Protein 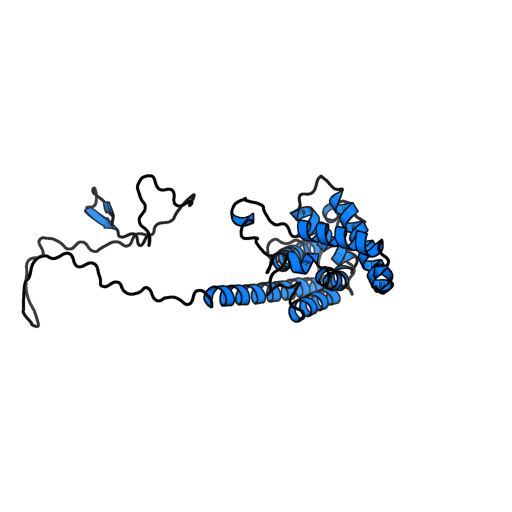AF-A0A183VFK8-F1 (afdb_monomer_lite)

Structure (mmCIF, N/CA/C/O backbone):
data_AF-A0A183VFK8-F1
#
_entry.id   AF-A0A183VFK8-F1
#
loop_
_atom_site.group_PDB
_atom_site.id
_atom_site.type_symbol
_atom_site.label_atom_id
_atom_site.label_alt_id
_atom_site.label_comp_id
_atom_site.label_asym_id
_atom_site.label_entity_id
_atom_site.label_seq_id
_atom_site.pdbx_PDB_ins_code
_atom_site.Cartn_x
_atom_site.Cartn_y
_atom_site.Cartn_z
_atom_site.occupancy
_atom_site.B_iso_or_equiv
_atom_site.auth_seq_id
_atom_site.auth_comp_id
_atom_site.auth_asym_id
_atom_site.auth_atom_id
_atom_site.pdbx_PDB_model_num
ATOM 1 N N . MET A 1 1 ? -12.309 9.448 -47.389 1.00 72.69 1 MET A N 1
ATOM 2 C CA . MET A 1 1 ? -13.563 10.186 -47.656 1.00 72.69 1 MET A CA 1
ATOM 3 C C . MET A 1 1 ? -14.599 9.161 -48.050 1.00 72.69 1 MET A C 1
ATOM 5 O O . MET A 1 1 ? -14.237 8.219 -48.743 1.00 72.69 1 MET A O 1
ATOM 9 N N . VAL A 1 2 ? -15.825 9.299 -47.564 1.00 78.88 2 VAL A N 1
ATOM 10 C CA . VAL A 1 2 ? -16.929 8.377 -47.846 1.00 78.88 2 VAL A CA 1
ATOM 11 C C . VAL A 1 2 ? -18.082 9.216 -48.369 1.00 78.88 2 VAL A C 1
ATOM 13 O O . VAL A 1 2 ? -18.446 10.210 -47.741 1.00 78.88 2 VAL A O 1
ATOM 16 N N . ARG A 1 3 ? -18.616 8.852 -49.533 1.00 82.00 3 ARG A N 1
ATOM 17 C CA . ARG A 1 3 ? -19.786 9.508 -50.114 1.00 82.00 3 ARG A CA 1
ATOM 18 C C . ARG A 1 3 ? -21.013 8.674 -49.786 1.00 82.00 3 ARG A C 1
ATOM 20 O O . ARG A 1 3 ? -21.008 7.469 -50.006 1.00 82.00 3 ARG A O 1
ATOM 27 N N . ASN A 1 4 ? -22.035 9.317 -49.246 1.00 77.56 4 ASN A N 1
ATOM 28 C CA . ASN A 1 4 ? -23.344 8.712 -49.101 1.00 77.56 4 ASN A CA 1
ATOM 29 C C . ASN A 1 4 ? -24.034 8.751 -50.469 1.00 77.56 4 ASN A C 1
ATOM 31 O O . ASN A 1 4 ? -24.245 9.827 -51.024 1.00 77.56 4 ASN A O 1
ATOM 35 N N . GLU A 1 5 ? -24.340 7.583 -51.024 1.00 80.38 5 GLU A N 1
ATOM 36 C CA . GLU A 1 5 ? -24.948 7.465 -52.354 1.00 80.38 5 GLU A CA 1
ATOM 37 C C . GLU A 1 5 ? -26.419 7.902 -52.375 1.00 80.38 5 GLU A C 1
ATOM 39 O O . GLU A 1 5 ? -26.914 8.313 -53.417 1.00 80.38 5 GLU A O 1
ATOM 44 N N . VAL A 1 6 ? -27.096 7.893 -51.221 1.00 75.00 6 VAL A N 1
ATOM 45 C CA . VAL A 1 6 ? -28.507 8.287 -51.086 1.00 75.00 6 VAL A CA 1
ATOM 46 C C . VAL A 1 6 ? -28.654 9.802 -50.962 1.00 75.00 6 VAL A C 1
ATOM 48 O O . VAL A 1 6 ? -29.531 10.391 -51.580 1.00 75.00 6 VAL A O 1
ATOM 51 N N . THR A 1 7 ? -27.795 10.455 -50.175 1.00 76.19 7 THR A N 1
ATOM 52 C CA . THR A 1 7 ? -27.878 11.910 -49.931 1.00 76.19 7 THR A CA 1
ATOM 53 C C . THR A 1 7 ? -26.888 12.726 -50.758 1.00 76.19 7 THR A C 1
ATOM 55 O O . THR A 1 7 ? -26.803 13.938 -50.591 1.00 76.19 7 THR A O 1
ATOM 58 N N . ALA A 1 8 ? -26.072 12.065 -51.587 1.00 77.50 8 ALA A N 1
ATOM 59 C CA . ALA A 1 8 ? -24.900 12.620 -52.270 1.00 77.50 8 ALA A CA 1
ATOM 60 C C . ALA A 1 8 ? -23.858 13.290 -51.3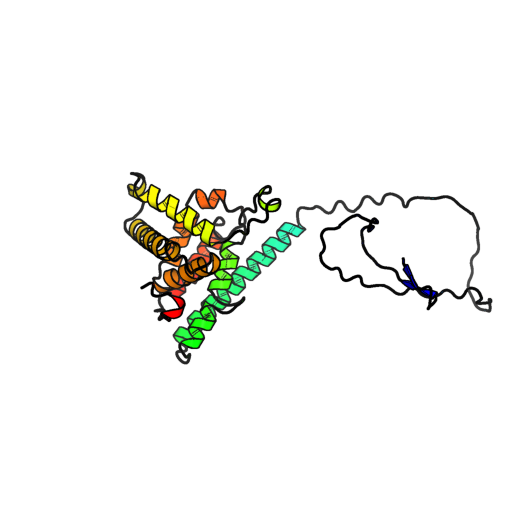44 1.00 77.50 8 ALA A C 1
ATOM 62 O O . ALA A 1 8 ? -22.845 13.801 -51.834 1.00 77.50 8 ALA A O 1
ATOM 63 N N . GLN A 1 9 ? -24.051 13.255 -50.019 1.00 79.56 9 GLN A N 1
ATOM 64 C CA . GLN A 1 9 ? -23.221 13.952 -49.047 1.00 79.56 9 GLN A CA 1
ATOM 65 C C . GLN A 1 9 ? -21.850 13.298 -48.895 1.00 79.56 9 GLN A C 1
ATOM 67 O O . GLN A 1 9 ? -21.743 12.084 -48.714 1.00 79.56 9 GLN A O 1
ATOM 72 N N . THR A 1 10 ? -20.787 14.103 -48.946 1.00 81.19 10 THR A N 1
ATOM 73 C CA . THR A 1 10 ? -19.421 13.601 -48.763 1.00 81.19 10 THR A CA 1
ATOM 74 C C . THR A 1 10 ? -18.925 13.891 -47.355 1.00 81.19 10 THR A C 1
ATOM 76 O O . THR A 1 10 ? -18.962 15.028 -46.884 1.00 81.19 10 THR A O 1
ATOM 79 N N . TYR A 1 11 ? -18.431 12.843 -46.702 1.00 82.38 11 TYR A N 1
ATOM 80 C CA . TYR A 1 11 ? -17.921 12.861 -45.341 1.00 82.38 11 TYR A CA 1
ATOM 81 C C . TYR A 1 11 ? -16.419 12.582 -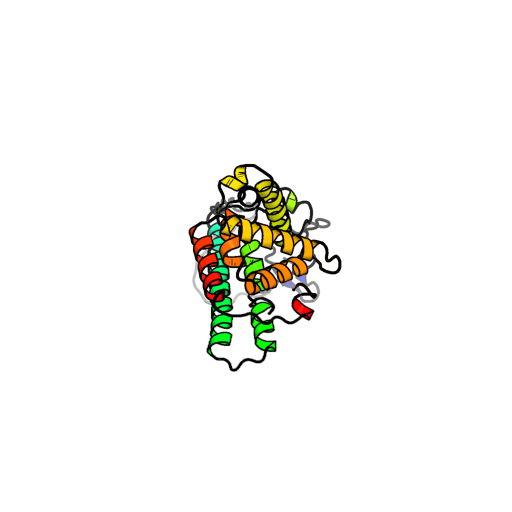45.325 1.00 82.38 11 TYR A C 1
ATOM 83 O O . TYR A 1 11 ? -15.906 11.660 -45.979 1.00 82.38 11 TYR A O 1
ATOM 91 N N . ARG A 1 12 ? -15.684 13.368 -44.543 1.00 81.25 12 ARG A N 1
ATOM 92 C CA . ARG A 1 12 ? -14.263 13.169 -44.281 1.00 81.25 12 ARG A CA 1
ATOM 93 C C . ARG A 1 12 ? -14.076 12.664 -42.858 1.00 81.25 12 ARG A C 1
ATOM 95 O O . ARG A 1 12 ? -14.352 13.362 -41.895 1.00 81.25 12 ARG A O 1
ATOM 102 N N . PHE A 1 13 ? -13.533 11.460 -42.738 1.00 79.00 13 PHE A N 1
ATOM 103 C CA . PHE A 1 13 ? -13.078 10.924 -41.463 1.00 79.00 13 PHE A CA 1
ATOM 104 C C . PHE A 1 13 ? -11.579 11.179 -41.333 1.00 79.00 13 PHE A C 1
ATOM 106 O O . PHE A 1 13 ? -10.794 10.717 -42.165 1.00 79.00 13 PHE A O 1
ATOM 113 N N . ASN A 1 14 ? -11.170 11.900 -40.294 1.00 71.69 14 ASN A N 1
ATOM 114 C CA . ASN A 1 14 ? -9.759 12.136 -39.992 1.00 71.69 14 ASN A CA 1
ATOM 115 C C . ASN A 1 14 ? -9.179 10.917 -39.259 1.00 71.69 14 ASN A C 1
ATOM 117 O O . ASN A 1 14 ? -8.840 10.973 -38.084 1.00 71.69 14 ASN A O 1
ATOM 121 N N . CYS A 1 15 ? -9.100 9.779 -39.950 1.00 66.56 15 CYS A N 1
ATOM 122 C CA . CYS A 1 15 ? -8.747 8.500 -39.334 1.00 66.56 15 CYS A CA 1
ATOM 123 C C . CYS A 1 15 ? -7.242 8.302 -39.089 1.00 66.56 15 CYS A C 1
ATOM 125 O O . CYS A 1 15 ? -6.871 7.308 -38.472 1.00 66.56 15 CYS A O 1
ATOM 127 N N . GLY A 1 16 ? -6.371 9.216 -39.550 1.00 62.41 16 GLY A N 1
ATOM 128 C CA . GLY A 1 16 ? -4.916 9.249 -39.281 1.00 62.41 16 GLY A CA 1
ATOM 129 C C . GLY A 1 16 ? -4.102 8.034 -39.766 1.00 62.41 16 GLY A C 1
ATOM 130 O O . GLY A 1 16 ? -2.875 8.082 -39.813 1.00 62.41 16 GLY A O 1
ATOM 131 N N . ARG A 1 17 ? -4.782 6.952 -40.147 1.00 62.91 17 ARG A N 1
ATOM 132 C CA . ARG A 1 17 ? -4.296 5.667 -40.641 1.00 62.91 17 ARG A CA 1
ATOM 133 C C . ARG A 1 17 ? -5.313 5.109 -41.633 1.00 62.91 17 ARG A C 1
ATOM 135 O O . ARG A 1 17 ? -6.507 5.387 -41.536 1.00 62.91 17 ARG A O 1
ATOM 142 N N . TRP A 1 18 ? -4.823 4.335 -42.591 1.00 60.44 18 TRP A N 1
ATOM 143 C CA . TRP A 1 18 ? -5.661 3.646 -43.565 1.00 60.44 18 TRP A CA 1
ATOM 144 C C . TRP A 1 18 ? -6.124 2.318 -42.968 1.00 60.44 18 TRP A C 1
ATOM 146 O O . TRP A 1 18 ? -5.293 1.526 -42.529 1.00 60.44 18 TRP A O 1
ATOM 156 N N . PHE A 1 19 ? -7.433 2.080 -42.959 1.00 61.25 19 PHE A N 1
ATOM 157 C CA . PHE A 1 19 ? -7.990 0.774 -42.623 1.00 61.25 19 PHE A CA 1
ATOM 158 C C . PHE A 1 19 ? -7.959 -0.095 -43.878 1.00 61.25 19 PHE A C 1
ATOM 160 O O . PHE A 1 19 ? -8.663 0.176 -44.851 1.00 61.25 19 PHE A O 1
ATOM 167 N N . GLY A 1 20 ? -7.083 -1.097 -43.885 1.00 60.66 20 GLY A N 1
ATOM 168 C CA . GLY A 1 20 ? -7.033 -2.093 -44.949 1.00 60.66 20 GLY A CA 1
ATOM 169 C C . GLY A 1 20 ? -8.167 -3.101 -44.790 1.00 60.66 20 GLY A C 1
ATOM 170 O O . GLY A 1 20 ? -8.507 -3.494 -43.675 1.00 60.66 20 GLY A O 1
ATOM 171 N N . ARG A 1 21 ? -8.751 -3.552 -45.903 1.00 54.50 21 ARG A N 1
ATOM 172 C CA . ARG A 1 21 ? -9.737 -4.640 -45.878 1.00 54.50 21 ARG A CA 1
ATOM 173 C C . ARG A 1 21 ? -9.059 -5.907 -45.337 1.00 54.50 21 ARG A C 1
ATOM 175 O O . ARG A 1 21 ? -8.081 -6.357 -45.923 1.00 54.50 21 ARG A O 1
ATOM 182 N N . GLY A 1 22 ? -9.562 -6.454 -44.230 1.00 60.44 22 GLY A N 1
ATOM 183 C CA . GLY A 1 22 ? -8.994 -7.646 -43.581 1.00 60.44 22 GLY A CA 1
ATOM 184 C C . GLY A 1 22 ? -7.784 -7.386 -42.674 1.00 60.44 22 GLY A C 1
ATOM 185 O O . GLY A 1 22 ? -7.122 -8.339 -42.278 1.00 60.44 22 GLY A O 1
ATOM 186 N N . VAL A 1 23 ? -7.483 -6.125 -42.347 1.00 61.31 23 VAL A N 1
ATOM 187 C CA . VAL A 1 23 ? -6.415 -5.764 -41.406 1.00 61.31 23 VAL A CA 1
ATOM 188 C C . VAL A 1 23 ? -7.051 -5.327 -40.092 1.00 61.31 23 VAL A C 1
ATOM 190 O O . VAL A 1 23 ? -7.648 -4.253 -40.026 1.00 61.31 23 VAL A O 1
ATOM 193 N N . ASP A 1 24 ? -6.930 -6.171 -39.068 1.00 63.41 24 ASP A N 1
ATOM 194 C CA . ASP A 1 24 ? -7.352 -5.854 -37.703 1.00 63.41 24 ASP A CA 1
ATOM 195 C C . ASP A 1 24 ? -6.396 -4.818 -37.093 1.00 63.41 24 ASP A C 1
ATOM 197 O O . ASP A 1 24 ? -5.170 -4.945 -37.181 1.00 63.41 24 ASP A O 1
ATOM 201 N N . ASP A 1 25 ? -6.957 -3.765 -36.508 1.00 71.25 25 ASP A N 1
ATOM 202 C CA . ASP A 1 25 ? -6.206 -2.713 -35.829 1.00 71.25 25 ASP A CA 1
ATOM 203 C C . ASP A 1 25 ? -6.248 -2.849 -34.296 1.00 71.25 25 ASP A C 1
ATOM 205 O O . ASP A 1 25 ? -5.741 -1.972 -33.589 1.00 71.25 25 ASP A O 1
ATOM 209 N N . GLY A 1 26 ? -6.814 -3.955 -33.795 1.00 67.75 26 GLY A N 1
ATOM 210 C CA . GLY A 1 26 ? -6.844 -4.339 -32.387 1.00 67.75 26 GLY A CA 1
ATOM 211 C C . GLY A 1 26 ? -7.817 -3.527 -31.534 1.00 67.75 26 GLY A C 1
ATOM 212 O O . GLY A 1 26 ? -7.753 -3.604 -30.307 1.00 67.75 26 GLY A O 1
ATOM 213 N N . SER A 1 27 ? -8.691 -2.722 -32.148 1.00 66.56 27 SER A N 1
ATOM 214 C CA . SER A 1 27 ? -9.722 -1.956 -31.441 1.00 66.56 27 SER A CA 1
ATOM 215 C C . SER A 1 27 ? -11.049 -2.720 -31.473 1.00 66.56 27 SER A C 1
ATOM 217 O O . SER A 1 27 ? -11.565 -2.993 -32.551 1.00 66.56 27 SER A O 1
ATOM 219 N N . LEU A 1 28 ? -11.631 -3.029 -30.306 1.00 55.53 28 LEU A N 1
ATOM 220 C CA . LEU A 1 28 ? -12.954 -3.676 -30.232 1.00 55.53 28 LEU A CA 1
ATOM 221 C C . LEU A 1 28 ? -14.069 -2.771 -30.779 1.00 55.53 28 LEU A C 1
ATOM 223 O O . LEU A 1 28 ? -14.974 -3.250 -31.453 1.00 55.53 28 LEU A O 1
ATOM 227 N N . GLU A 1 29 ? -13.977 -1.461 -30.538 1.00 59.97 29 GLU A N 1
ATOM 228 C CA . GLU A 1 29 ? -14.901 -0.451 -31.056 1.00 59.97 29 GLU A CA 1
ATOM 229 C C . GLU A 1 29 ? -14.146 0.858 -31.326 1.00 59.97 29 GLU A C 1
ATOM 231 O O . GLU A 1 29 ? -13.160 1.177 -30.651 1.00 59.97 29 GLU A O 1
ATOM 236 N N . ARG A 1 30 ? -14.593 1.644 -32.315 1.00 69.94 30 ARG A N 1
ATOM 237 C CA . ARG A 1 30 ? -14.021 2.968 -32.600 1.00 69.94 30 ARG A CA 1
ATOM 238 C C . ARG A 1 30 ? -15.093 3.980 -32.976 1.00 69.94 30 ARG A C 1
ATOM 240 O O . ARG A 1 30 ? -15.854 3.776 -33.917 1.00 69.94 30 ARG A O 1
ATOM 247 N N . LEU A 1 31 ? -15.061 5.127 -32.300 1.00 73.81 31 LEU A N 1
ATOM 248 C CA . LEU A 1 31 ? -15.842 6.297 -32.678 1.00 73.81 31 LEU A CA 1
ATOM 249 C C . LEU A 1 31 ? -15.109 7.067 -33.783 1.00 73.81 31 LEU A C 1
ATOM 251 O O . LEU A 1 31 ? -14.023 7.608 -33.571 1.00 73.81 31 LEU A O 1
ATOM 255 N N . LEU A 1 32 ? -15.704 7.116 -34.972 1.00 75.38 32 LEU A N 1
ATOM 256 C CA . LEU A 1 32 ? -15.224 7.929 -36.085 1.00 75.38 32 LEU A CA 1
ATOM 257 C C . LEU A 1 32 ? -16.132 9.147 -36.234 1.00 75.38 32 LEU A C 1
ATOM 259 O O . LEU A 1 32 ? -17.295 9.019 -36.608 1.00 75.38 32 LEU A O 1
ATOM 263 N N . VAL A 1 33 ? -15.591 10.332 -35.965 1.00 80.12 33 VAL A N 1
ATOM 264 C CA . VAL A 1 33 ? -16.315 11.589 -36.174 1.00 80.12 33 VAL A CA 1
ATOM 265 C C . VAL A 1 33 ? -16.067 12.063 -37.603 1.00 80.12 33 VAL A C 1
ATOM 267 O O . VAL A 1 33 ? -14.918 12.227 -38.026 1.00 80.12 33 VAL A O 1
ATOM 270 N N . ALA A 1 34 ? -17.148 12.231 -38.361 1.00 82.38 34 ALA A N 1
ATOM 271 C CA . ALA A 1 34 ? -17.105 12.739 -39.722 1.00 82.38 34 ALA A CA 1
ATOM 272 C C . ALA A 1 34 ? -17.190 14.266 -39.748 1.00 82.38 34 ALA A C 1
ATOM 274 O O . ALA A 1 34 ? -18.044 14.854 -39.091 1.00 82.38 34 ALA A O 1
ATOM 275 N N . GLU A 1 35 ? -16.375 14.888 -40.591 1.00 82.19 35 GLU A N 1
ATOM 276 C CA . GLU A 1 35 ? -16.570 16.265 -41.034 1.00 82.19 35 GLU A CA 1
ATOM 277 C C . GLU A 1 35 ? -17.348 16.263 -42.358 1.00 82.19 35 GLU A C 1
ATOM 279 O O . GLU A 1 35 ? -17.018 15.515 -43.286 1.00 82.19 35 GLU A O 1
ATOM 284 N N . ILE A 1 36 ? -18.404 17.072 -42.438 1.00 79.50 36 ILE A N 1
ATOM 285 C CA . ILE A 1 36 ? -19.251 17.195 -43.628 1.00 79.50 36 ILE A CA 1
ATOM 286 C C . ILE A 1 36 ? -18.590 18.183 -44.581 1.00 79.50 36 ILE A C 1
ATOM 288 O O . ILE A 1 36 ? -18.373 19.337 -44.222 1.00 79.50 36 ILE A O 1
ATOM 292 N N . LEU A 1 37 ? -18.268 17.741 -45.796 1.00 75.00 37 LEU A N 1
ATOM 293 C CA . LEU A 1 37 ? -17.699 18.638 -46.796 1.00 75.00 37 LEU A CA 1
ATOM 294 C C . LEU A 1 37 ? -18.812 19.429 -47.501 1.00 75.00 37 LEU A C 1
ATOM 296 O O . LEU A 1 37 ? -19.831 18.828 -47.855 1.00 75.00 37 LEU A O 1
ATOM 300 N N . PRO A 1 38 ? -18.633 20.741 -47.739 1.00 67.50 38 PRO A N 1
ATOM 301 C CA . PRO A 1 38 ? -19.600 21.525 -48.496 1.00 67.50 38 PRO A CA 1
ATOM 302 C C . PRO A 1 38 ? -19.771 20.935 -49.900 1.00 67.50 38 PRO A C 1
ATOM 304 O O . PRO A 1 38 ? -18.783 20.636 -50.575 1.00 67.50 38 PRO A O 1
ATOM 307 N N . GLN A 1 39 ? -21.020 20.756 -50.328 1.00 60.88 39 GLN A N 1
ATOM 308 C CA . GLN A 1 39 ? -21.335 20.439 -51.718 1.00 60.88 39 GLN A CA 1
ATOM 309 C C . GLN A 1 39 ? -20.968 21.663 -52.558 1.00 60.88 39 GLN A C 1
ATOM 311 O O . GLN A 1 39 ? -21.504 22.745 -52.332 1.00 60.88 39 GLN A O 1
ATOM 316 N N . VAL A 1 40 ? -20.035 21.509 -53.494 1.00 56.78 40 VAL A N 1
ATOM 317 C CA . VAL A 1 40 ? -19.864 22.502 -54.556 1.00 56.78 40 VAL A CA 1
ATOM 318 C C . VAL A 1 40 ? -20.846 22.107 -55.645 1.00 56.78 40 VAL A C 1
ATOM 320 O O . VAL A 1 40 ? -20.707 21.038 -56.239 1.00 56.78 40 VAL A O 1
ATOM 323 N N . ASP A 1 41 ? -21.866 22.937 -55.825 1.00 44.59 41 ASP A N 1
ATOM 324 C CA . ASP A 1 41 ? -22.884 22.768 -56.854 1.00 44.59 41 ASP A CA 1
ATOM 325 C C . ASP A 1 41 ? -22.216 22.816 -58.245 1.00 44.59 41 ASP A C 1
ATOM 327 O O . ASP A 1 41 ? -21.465 23.765 -58.507 1.00 44.59 41 ASP A O 1
ATOM 331 N N . PRO A 1 42 ? -22.404 21.812 -59.126 1.00 47.56 42 PRO A N 1
ATOM 332 C CA . PRO A 1 42 ? -21.786 21.812 -60.451 1.00 47.56 42 PRO A CA 1
ATOM 333 C C . PRO A 1 42 ? -22.297 22.928 -61.377 1.00 47.56 42 PRO A C 1
ATOM 335 O O . PRO A 1 42 ? -21.599 23.243 -62.338 1.00 47.56 42 PRO A O 1
ATOM 338 N N . ASP A 1 43 ? -23.451 23.537 -61.072 1.00 43.69 43 ASP A N 1
ATOM 339 C CA . ASP A 1 43 ? -24.158 24.475 -61.959 1.00 43.69 43 ASP A CA 1
ATOM 340 C C . ASP A 1 43 ? -24.315 25.896 -61.377 1.00 43.69 43 ASP A C 1
ATOM 342 O O . ASP A 1 43 ? -25.216 26.644 -61.756 1.00 43.69 43 ASP A O 1
ATOM 346 N N . ALA A 1 44 ? -23.426 26.323 -60.473 1.00 41.81 44 ALA A N 1
ATOM 347 C CA . ALA A 1 44 ? -23.384 27.725 -60.052 1.00 41.81 44 ALA A CA 1
ATOM 348 C C . ALA A 1 44 ? -22.779 28.601 -61.166 1.00 41.81 44 ALA A C 1
ATOM 350 O O . ALA A 1 44 ? -21.583 28.911 -61.180 1.00 41.81 44 ALA A O 1
ATOM 351 N N . GLU A 1 45 ? -23.632 28.972 -62.121 1.00 34.50 45 GLU A N 1
ATOM 352 C CA . GLU A 1 45 ? -23.367 30.001 -63.115 1.00 34.50 45 GLU A CA 1
ATOM 353 C C . GLU A 1 45 ? -22.875 31.298 -62.457 1.00 34.50 45 GLU A C 1
ATOM 355 O O . GLU A 1 45 ? -23.391 31.803 -61.459 1.00 34.50 45 GLU A O 1
ATOM 360 N N . VAL A 1 46 ? -21.827 31.820 -63.083 1.00 42.56 46 VAL A N 1
ATOM 361 C CA . VAL A 1 46 ? -21.228 33.142 -62.932 1.00 42.56 46 VAL A CA 1
ATOM 362 C C . VAL A 1 46 ? -22.298 34.227 -62.832 1.00 42.56 46 VAL A C 1
ATOM 364 O O . VAL A 1 46 ? -23.092 34.313 -63.752 1.00 42.56 46 VAL A O 1
ATOM 367 N N . LEU A 1 47 ? -22.221 35.131 -61.842 1.00 34.28 47 LEU A N 1
ATOM 368 C CA . LEU A 1 47 ? -22.373 36.581 -62.058 1.00 34.28 47 LEU A CA 1
ATOM 369 C C . LEU A 1 47 ? -21.860 37.434 -60.866 1.00 34.28 47 LEU A C 1
ATOM 371 O O . LEU A 1 47 ? -22.353 37.356 -59.748 1.00 34.28 47 LEU A O 1
ATOM 375 N N . ALA A 1 48 ? -20.916 38.316 -61.221 1.00 30.27 48 ALA A N 1
ATOM 376 C CA . ALA A 1 48 ? -20.700 39.696 -60.759 1.00 30.27 48 ALA A CA 1
ATOM 377 C C . ALA A 1 48 ? -20.079 40.021 -59.368 1.00 30.27 48 ALA A C 1
ATOM 379 O O . ALA A 1 48 ? -20.749 40.052 -58.343 1.00 30.27 48 ALA A O 1
ATOM 380 N N . ASN A 1 49 ? -18.832 40.524 -59.464 1.00 30.84 49 ASN A N 1
ATOM 381 C CA . ASN A 1 49 ? -18.198 41.620 -58.693 1.00 30.84 49 ASN A CA 1
ATOM 382 C C . ASN A 1 49 ? -17.435 41.229 -57.406 1.00 30.84 49 ASN A C 1
ATOM 384 O O . ASN A 1 49 ? -18.036 40.891 -56.402 1.00 30.84 49 ASN A O 1
ATOM 388 N N . GLY A 1 50 ? -16.107 41.338 -57.303 1.00 29.67 50 GLY A N 1
ATOM 389 C CA . GLY A 1 50 ? -15.082 41.891 -58.186 1.00 29.67 50 GLY A CA 1
ATOM 390 C C . GLY A 1 50 ? -13.692 41.748 -57.538 1.00 29.67 50 GLY A C 1
ATOM 391 O O . GLY A 1 50 ? -13.596 41.524 -56.336 1.00 29.67 50 GLY A O 1
ATOM 392 N N . MET A 1 51 ? -12.648 41.930 -58.361 1.00 30.39 51 MET A N 1
ATOM 393 C CA . MET A 1 51 ? -11.196 41.945 -58.061 1.00 30.39 51 MET A CA 1
ATOM 394 C C . MET A 1 51 ? -10.384 40.663 -58.399 1.00 30.39 51 MET A C 1
ATOM 396 O O . MET A 1 51 ? -10.155 39.798 -57.565 1.00 30.39 51 MET A O 1
ATOM 400 N N . ILE A 1 52 ? -10.022 40.552 -59.694 1.00 34.03 52 ILE A N 1
ATOM 401 C CA . ILE A 1 52 ? -8.657 40.478 -60.297 1.00 34.03 52 ILE A CA 1
ATOM 402 C C . ILE A 1 52 ? -7.601 39.678 -59.472 1.00 34.03 52 ILE A C 1
ATOM 404 O O . ILE A 1 52 ? -7.345 40.031 -58.334 1.00 34.03 52 ILE A O 1
ATOM 408 N N . GLU A 1 53 ? -6.903 38.630 -59.948 1.00 28.53 53 GLU A N 1
ATOM 409 C CA . GLU A 1 53 ? -6.146 38.539 -61.208 1.00 28.53 53 GLU A CA 1
ATOM 410 C C . GLU A 1 53 ? -5.847 37.101 -61.706 1.00 28.53 53 GLU A C 1
ATOM 412 O O . GLU A 1 53 ? -5.879 36.109 -60.983 1.00 28.53 53 GLU A O 1
ATOM 417 N N . ARG A 1 54 ? -5.543 37.048 -63.006 1.00 32.53 54 ARG A N 1
ATOM 418 C CA . ARG A 1 54 ? -5.347 35.919 -63.926 1.00 32.53 54 ARG A CA 1
ATOM 419 C C . ARG A 1 54 ? -4.013 35.188 -63.712 1.00 32.53 54 ARG A C 1
ATOM 421 O O . ARG A 1 54 ? -2.991 35.826 -63.516 1.00 32.53 54 ARG A O 1
ATOM 428 N N . SER A 1 55 ? -3.986 33.863 -63.889 1.00 27.94 55 SER A N 1
ATOM 429 C CA . SER A 1 55 ? -3.243 33.128 -64.952 1.00 27.94 55 SER A CA 1
ATOM 430 C C . SER A 1 55 ? -2.478 31.992 -64.248 1.00 27.94 55 SER A C 1
ATOM 432 O O . SER A 1 55 ? -1.857 32.247 -63.231 1.00 27.94 55 SER A O 1
ATOM 434 N N . SER A 1 56 ? -2.444 30.712 -64.614 1.00 30.94 56 SER A N 1
ATOM 435 C CA . SER A 1 56 ? -2.623 29.996 -65.876 1.00 30.94 56 SER A CA 1
ATOM 436 C C . SER A 1 56 ? -2.863 28.504 -65.562 1.00 30.94 56 SER A C 1
ATOM 438 O O . SER A 1 56 ? -2.409 27.975 -64.548 1.00 30.94 56 SER A O 1
ATOM 440 N N . LYS A 1 57 ? -3.594 27.822 -66.450 1.00 37.59 57 LYS A N 1
ATOM 441 C CA . LYS A 1 57 ? -3.847 26.372 -66.444 1.00 37.59 57 LYS A CA 1
ATOM 442 C C . LYS A 1 57 ? -2.548 25.578 -66.657 1.00 37.59 57 LYS A C 1
ATOM 444 O O . LYS A 1 57 ? -1.819 25.877 -67.596 1.00 37.59 57 LYS A O 1
ATOM 449 N N . ALA A 1 58 ? -2.355 24.479 -65.924 1.00 29.97 58 ALA A N 1
ATOM 450 C CA . ALA A 1 58 ? -1.604 23.322 -66.421 1.00 29.97 58 ALA A CA 1
ATOM 451 C C . ALA A 1 58 ? -2.080 22.025 -65.748 1.00 29.97 58 ALA A C 1
ATOM 453 O O . ALA A 1 58 ? -2.099 21.894 -64.526 1.00 29.97 58 ALA A O 1
ATOM 454 N N . HIS A 1 59 ? -2.492 21.075 -66.585 1.00 31.83 59 HIS A N 1
ATOM 455 C CA . HIS A 1 59 ? -2.854 19.710 -66.234 1.00 31.83 59 HIS A CA 1
ATOM 456 C C . HIS A 1 59 ? -1.710 18.927 -65.581 1.00 31.83 59 HIS A C 1
ATOM 458 O O . HIS A 1 59 ? -0.544 19.128 -65.895 1.00 31.83 59 HIS A O 1
ATOM 464 N N . SER A 1 60 ? -2.122 17.938 -64.780 1.00 41.38 60 SER A N 1
ATOM 465 C CA . SER A 1 60 ? -1.464 16.646 -64.572 1.00 41.38 60 SER A CA 1
ATOM 466 C C . SER A 1 60 ? 0.033 16.672 -64.262 1.00 41.38 60 SER A C 1
ATOM 468 O O . SER A 1 60 ? 0.884 16.749 -65.143 1.00 41.38 60 SER A O 1
ATOM 470 N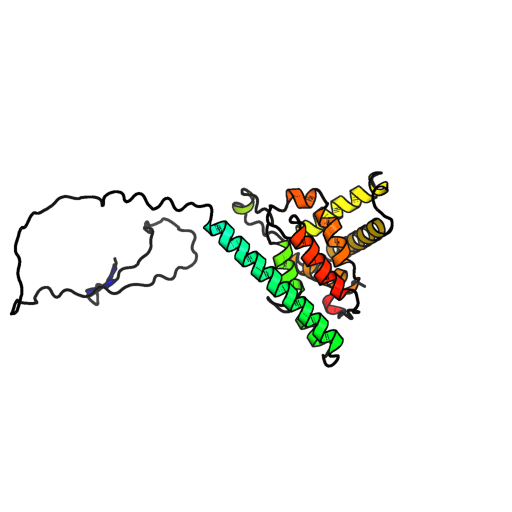 N . ARG A 1 61 ? 0.349 16.431 -62.990 1.00 30.88 61 ARG A N 1
ATOM 471 C CA . ARG A 1 61 ? 1.283 15.369 -62.601 1.00 30.88 61 ARG A CA 1
ATOM 472 C C . ARG A 1 61 ? 1.142 15.121 -61.113 1.00 30.88 61 ARG A C 1
ATOM 474 O O . ARG A 1 61 ? 1.242 16.038 -60.303 1.00 30.88 61 ARG A O 1
ATOM 481 N N . SER A 1 62 ? 0.922 13.852 -60.798 1.00 44.69 62 SER A N 1
ATOM 482 C CA . SER A 1 62 ? 1.115 13.245 -59.490 1.00 44.69 62 SER A CA 1
ATOM 483 C C . SER A 1 62 ? 2.373 13.824 -58.831 1.00 44.69 62 SER A C 1
ATOM 485 O O . SER A 1 62 ? 3.497 13.504 -59.215 1.00 44.69 62 SER A O 1
ATOM 487 N N . ARG A 1 63 ? 2.190 14.739 -57.880 1.00 35.69 63 ARG A N 1
ATOM 488 C CA . ARG A 1 63 ? 3.229 15.151 -56.942 1.00 35.69 63 ARG A CA 1
ATOM 489 C C . ARG A 1 63 ? 2.745 14.679 -55.592 1.00 35.69 63 ARG A C 1
ATOM 491 O O . ARG A 1 63 ? 1.876 15.296 -54.982 1.00 35.69 63 ARG A O 1
ATOM 498 N N . THR A 1 64 ? 3.304 13.559 -55.147 1.00 43.69 64 THR A N 1
ATOM 499 C CA . THR A 1 64 ? 3.387 13.262 -53.721 1.00 43.69 64 THR A CA 1
ATOM 500 C C . THR A 1 64 ? 3.772 14.557 -53.002 1.00 43.69 64 THR A C 1
ATOM 502 O O . THR A 1 64 ? 4.687 15.252 -53.467 1.00 43.69 64 THR A O 1
ATOM 505 N N . PRO A 1 65 ? 3.066 14.936 -51.919 1.00 41.97 65 PRO A N 1
ATOM 506 C CA . PRO A 1 65 ? 3.442 16.122 -51.166 1.00 41.97 65 PRO A CA 1
ATOM 507 C C . PRO A 1 65 ? 4.926 15.988 -50.808 1.00 41.97 65 PRO A C 1
ATOM 509 O O . PRO A 1 65 ? 5.374 14.858 -50.557 1.00 41.97 65 PRO A O 1
ATOM 512 N N . PRO A 1 66 ? 5.714 17.086 -50.823 1.00 38.97 66 PRO A N 1
ATOM 513 C CA . PRO A 1 66 ? 7.081 17.016 -50.333 1.00 38.97 66 PRO A CA 1
ATOM 514 C C . PRO A 1 66 ? 6.985 16.336 -48.979 1.00 38.97 66 PRO A C 1
ATOM 516 O O . PRO A 1 66 ? 6.100 16.682 -48.193 1.00 38.97 66 PRO A O 1
ATOM 519 N N . ARG A 1 67 ? 7.798 15.296 -48.771 1.00 42.69 67 ARG A N 1
ATOM 520 C CA . ARG A 1 67 ? 7.894 14.589 -47.500 1.00 42.69 67 ARG A CA 1
ATOM 521 C C . ARG A 1 67 ? 8.258 15.658 -46.483 1.00 42.69 67 ARG A C 1
ATOM 523 O O . ARG A 1 67 ? 9.437 15.932 -46.276 1.00 42.69 67 ARG A O 1
ATOM 530 N N . ALA A 1 68 ? 7.245 16.304 -45.908 1.00 33.53 68 ALA A N 1
ATOM 531 C CA . ALA A 1 68 ? 7.371 17.059 -44.697 1.00 33.53 68 ALA A CA 1
ATOM 532 C C . ALA A 1 68 ? 7.947 16.001 -43.784 1.00 33.53 68 ALA A C 1
ATOM 534 O O . ALA A 1 68 ? 7.289 14.995 -43.495 1.00 33.53 68 ALA A O 1
ATOM 535 N N . ARG A 1 69 ? 9.247 16.130 -43.497 1.00 40.25 69 ARG A N 1
ATOM 536 C CA . ARG A 1 69 ? 9.847 15.386 -42.410 1.00 40.25 69 ARG A CA 1
ATOM 537 C C . ARG A 1 69 ? 8.884 15.671 -41.281 1.00 40.25 69 ARG A C 1
ATOM 539 O O . ARG A 1 69 ? 8.738 16.831 -40.895 1.00 40.25 69 ARG A O 1
ATOM 546 N N . SER A 1 70 ? 8.127 14.642 -40.889 1.00 38.97 70 SER A N 1
ATOM 547 C CA . SER A 1 70 ? 7.298 14.703 -39.699 1.00 38.97 70 SER A CA 1
ATOM 548 C C . SER A 1 70 ? 8.164 15.404 -38.669 1.00 38.97 70 SER A C 1
ATOM 550 O O . SER A 1 70 ? 9.357 15.067 -38.630 1.00 38.97 70 SER A O 1
ATOM 552 N N . PRO A 1 71 ? 7.657 16.401 -37.922 1.00 35.75 71 PRO A N 1
ATOM 553 C CA . PRO A 1 71 ? 8.443 16.916 -36.822 1.00 35.75 71 PRO A CA 1
ATOM 554 C C . PRO A 1 71 ? 8.885 15.666 -36.079 1.00 35.75 71 PRO A C 1
ATOM 556 O O . PRO A 1 71 ? 8.045 14.839 -35.705 1.00 35.75 71 PRO A O 1
ATOM 559 N N . SER A 1 72 ? 10.199 15.442 -36.044 1.00 39.66 72 SER A N 1
ATOM 560 C CA . SER A 1 72 ? 10.798 14.421 -35.213 1.00 39.66 72 SER A CA 1
ATOM 561 C C . SER A 1 72 ? 10.487 14.922 -33.822 1.00 39.66 72 SER A C 1
ATOM 563 O O . SER A 1 72 ? 11.272 15.653 -33.230 1.00 39.66 72 SER A O 1
ATOM 565 N N . THR A 1 73 ? 9.258 14.672 -33.372 1.00 44.66 73 THR A N 1
ATOM 566 C CA . THR A 1 73 ? 8.820 14.989 -32.038 1.00 44.66 73 THR A CA 1
ATOM 567 C C . THR A 1 73 ? 9.815 14.245 -31.191 1.00 44.66 73 THR A C 1
ATOM 569 O O . THR A 1 73 ? 9.942 13.021 -31.289 1.00 44.66 73 THR A O 1
ATOM 572 N N . ALA A 1 74 ? 10.619 15.013 -30.464 1.00 42.94 74 ALA A N 1
ATOM 573 C CA . ALA A 1 74 ? 11.467 14.499 -29.422 1.00 42.94 74 ALA A CA 1
ATOM 574 C C . ALA A 1 74 ? 10.570 13.603 -28.560 1.00 42.94 74 ALA A C 1
ATOM 576 O O . ALA A 1 74 ? 9.747 14.074 -27.776 1.00 42.94 74 ALA A O 1
ATOM 577 N N . ARG A 1 75 ? 10.654 12.286 -28.771 1.00 46.06 75 ARG A N 1
ATOM 578 C CA . ARG A 1 75 ? 9.792 11.277 -28.137 1.00 46.06 75 ARG A CA 1
ATOM 579 C C . ARG A 1 75 ? 10.096 11.111 -26.644 1.00 46.06 75 ARG A C 1
ATOM 581 O O . ARG A 1 75 ? 9.662 10.138 -26.045 1.00 46.06 75 ARG A O 1
ATOM 588 N N . SER A 1 76 ? 10.816 12.053 -26.039 1.00 45.44 76 SER A N 1
ATOM 589 C CA . SER A 1 76 ? 11.338 11.934 -24.681 1.00 45.44 76 SER A CA 1
ATOM 590 C C . SER A 1 76 ? 10.702 12.891 -23.668 1.00 45.44 76 SER A C 1
ATOM 592 O O . SER A 1 76 ? 10.794 12.619 -22.477 1.00 45.44 76 SER A O 1
ATOM 594 N N . GLU A 1 77 ? 10.036 13.978 -24.081 1.00 44.81 77 GLU A N 1
ATOM 595 C CA . GLU A 1 77 ? 9.496 14.961 -23.115 1.00 44.81 77 GLU A CA 1
ATOM 596 C C . GLU A 1 77 ? 8.016 14.750 -22.761 1.00 44.81 77 GLU A C 1
ATOM 598 O O . GLU A 1 77 ? 7.615 14.995 -21.625 1.00 44.81 77 GLU A O 1
ATOM 603 N N . SER A 1 78 ? 7.195 14.233 -23.684 1.00 51.34 78 SER A N 1
ATOM 604 C CA . SER A 1 78 ? 5.747 14.060 -23.441 1.00 51.34 78 SER A CA 1
ATOM 605 C C . SER A 1 78 ? 5.392 12.906 -22.493 1.00 51.34 78 SER A C 1
ATOM 607 O O . SER A 1 78 ? 4.345 12.930 -21.852 1.00 51.34 78 SER A O 1
ATOM 609 N N . THR A 1 79 ? 6.244 11.884 -22.392 1.00 55.12 79 THR A N 1
ATOM 610 C CA . THR A 1 79 ? 6.087 10.779 -21.432 1.00 55.12 79 THR A CA 1
ATOM 611 C C . THR A 1 79 ? 6.488 11.221 -20.030 1.00 55.12 79 THR A C 1
ATOM 613 O O . THR A 1 79 ? 5.794 10.909 -19.064 1.00 55.12 79 THR A O 1
ATOM 616 N N . ASN A 1 80 ? 7.557 12.013 -19.927 1.00 55.50 80 ASN A N 1
ATOM 617 C CA . ASN A 1 80 ? 8.052 12.533 -18.659 1.00 55.50 80 ASN A CA 1
ATOM 618 C C . ASN A 1 80 ? 7.090 13.576 -18.059 1.00 55.50 80 ASN A C 1
ATOM 620 O O . ASN A 1 80 ? 6.819 13.542 -16.860 1.00 55.50 80 ASN A O 1
ATOM 624 N N . SER A 1 81 ? 6.489 14.444 -18.888 1.00 61.38 81 SER A N 1
ATOM 625 C CA . SER A 1 81 ? 5.474 15.394 -18.409 1.00 61.38 81 SER A CA 1
ATOM 626 C C . SER A 1 81 ? 4.224 14.685 -17.881 1.00 61.38 81 SER A C 1
ATOM 628 O O . SER A 1 81 ? 3.784 14.981 -16.775 1.00 61.38 81 SER A O 1
ATOM 630 N N . LYS A 1 82 ? 3.714 13.673 -18.598 1.00 68.00 82 LYS A N 1
ATOM 631 C CA . LYS A 1 82 ? 2.574 12.851 -18.154 1.00 68.00 82 LYS A CA 1
ATOM 632 C C . LYS A 1 82 ? 2.871 12.076 -16.869 1.00 68.00 82 LYS A C 1
ATOM 634 O O . LYS A 1 82 ? 2.022 12.028 -15.983 1.00 68.00 82 LYS A O 1
ATOM 639 N N . SER A 1 83 ? 4.069 11.498 -16.745 1.00 75.75 83 SER A N 1
ATOM 640 C CA . SER A 1 83 ? 4.498 10.806 -15.521 1.00 75.75 83 SER A CA 1
ATOM 641 C C . SER A 1 83 ? 4.555 11.762 -14.333 1.00 75.75 83 SER A C 1
ATOM 643 O O . SER A 1 83 ? 4.093 11.426 -13.246 1.00 75.75 83 SER A O 1
ATOM 645 N N . ARG A 1 84 ? 5.069 12.979 -14.548 1.00 79.50 84 ARG A N 1
ATOM 646 C CA . ARG A 1 84 ? 5.165 14.010 -13.513 1.00 79.50 84 ARG A CA 1
ATOM 647 C C . ARG A 1 84 ? 3.794 14.524 -13.076 1.00 79.50 84 ARG A C 1
ATOM 649 O O . ARG A 1 84 ? 3.569 14.642 -11.879 1.00 79.50 84 ARG A O 1
ATOM 656 N N . THR A 1 85 ? 2.874 14.764 -14.012 1.00 84.69 85 THR A N 1
ATOM 657 C CA . THR A 1 85 ? 1.486 15.141 -13.696 1.00 84.69 85 THR A CA 1
ATOM 658 C C . THR A 1 85 ? 0.774 14.041 -12.906 1.00 84.69 85 THR A C 1
ATOM 660 O O . THR A 1 85 ? 0.126 14.323 -11.900 1.00 84.69 85 THR A O 1
ATOM 663 N N . ARG A 1 86 ? 0.953 12.775 -13.299 1.00 88.00 86 ARG A N 1
ATOM 664 C CA . ARG A 1 86 ? 0.376 11.634 -12.577 1.00 88.00 86 ARG A CA 1
ATOM 665 C C . ARG A 1 86 ? 0.955 11.486 -11.168 1.00 88.00 86 ARG A C 1
ATOM 667 O O . ARG A 1 86 ? 0.218 11.195 -10.235 1.00 88.00 86 ARG A O 1
ATOM 674 N N . LEU A 1 87 ? 2.258 11.711 -10.993 1.00 89.81 87 LEU A N 1
ATOM 675 C CA . LEU A 1 87 ? 2.884 11.718 -9.669 1.00 89.81 87 LEU A CA 1
ATOM 676 C C . LEU A 1 87 ? 2.250 12.777 -8.761 1.00 89.81 87 LEU A C 1
ATOM 678 O O . LEU A 1 87 ? 1.880 12.461 -7.633 1.00 89.81 87 LEU A O 1
ATOM 682 N N . THR A 1 88 ? 2.103 14.008 -9.259 1.00 91.75 88 THR A N 1
ATOM 683 C CA . THR A 1 88 ? 1.494 15.100 -8.486 1.00 91.75 88 THR A CA 1
ATOM 684 C C . THR A 1 88 ? 0.034 14.821 -8.145 1.00 91.75 88 THR A C 1
ATOM 686 O O . THR A 1 88 ? -0.399 15.129 -7.040 1.00 91.75 88 THR A O 1
ATOM 689 N N . GLU A 1 89 ? -0.710 14.185 -9.050 1.00 93.19 89 GLU A N 1
ATOM 690 C CA . GLU A 1 89 ? -2.093 13.774 -8.808 1.00 93.19 89 GLU A CA 1
ATOM 691 C C . GLU A 1 89 ? -2.184 12.727 -7.688 1.00 93.19 89 GLU A C 1
ATOM 693 O O . GLU A 1 89 ? -2.952 12.906 -6.747 1.00 93.19 89 GLU A O 1
ATOM 698 N N . ILE A 1 90 ? -1.350 11.680 -7.729 1.00 93.19 90 ILE A N 1
ATOM 699 C CA . ILE A 1 90 ? -1.327 10.643 -6.683 1.00 93.19 90 ILE A CA 1
ATOM 700 C C . ILE A 1 90 ? -0.919 11.243 -5.329 1.00 93.19 90 ILE A C 1
ATOM 702 O O . ILE A 1 90 ? -1.504 10.901 -4.304 1.00 93.19 90 ILE A O 1
ATOM 706 N N . GLN A 1 91 ? 0.064 12.152 -5.304 1.00 94.25 91 GLN A N 1
ATOM 707 C CA . GLN A 1 91 ? 0.458 12.859 -4.079 1.00 94.25 91 GLN A CA 1
ATOM 708 C C . GLN A 1 91 ? -0.698 13.684 -3.505 1.00 94.25 91 GLN A C 1
ATOM 710 O O . GLN A 1 91 ? -0.959 13.613 -2.306 1.00 94.25 91 GLN A O 1
ATOM 715 N N . GLN A 1 92 ? -1.414 14.421 -4.357 1.00 94.56 92 GLN A N 1
ATOM 716 C CA . GLN A 1 92 ? -2.571 15.210 -3.945 1.00 94.56 92 GLN A CA 1
ATOM 717 C C . GLN A 1 92 ? -3.684 14.319 -3.379 1.00 94.56 92 GLN A C 1
ATOM 719 O O . GLN A 1 92 ? -4.152 14.562 -2.270 1.00 94.56 92 GLN A O 1
ATOM 724 N N . GLN A 1 93 ? -4.049 13.247 -4.089 1.00 94.81 93 GLN A N 1
ATOM 725 C CA . GLN A 1 93 ? -5.062 12.285 -3.640 1.00 94.81 93 GLN A CA 1
ATOM 726 C C . GLN A 1 93 ? -4.678 11.626 -2.310 1.00 94.81 93 GLN A C 1
ATOM 728 O O . GLN A 1 93 ? -5.525 11.438 -1.439 1.00 94.81 93 GLN A O 1
ATOM 733 N N . LEU A 1 94 ? -3.395 11.310 -2.118 1.00 95.31 94 LEU A N 1
ATOM 734 C CA . LEU A 1 94 ? -2.892 10.749 -0.865 1.00 95.31 94 LEU A CA 1
ATOM 735 C C . LEU A 1 94 ? -3.020 11.749 0.283 1.00 95.31 94 LEU A C 1
ATOM 737 O O . LEU A 1 94 ? -3.501 11.387 1.356 1.00 95.31 94 LEU A O 1
ATOM 741 N N . GLY A 1 95 ? -2.620 13.001 0.054 1.00 95.00 95 GLY A N 1
ATOM 742 C CA . GLY A 1 95 ? -2.775 14.073 1.032 1.00 95.00 95 GLY A CA 1
ATOM 743 C C . GLY A 1 95 ? -4.240 14.302 1.409 1.00 95.00 95 GLY A C 1
ATOM 744 O O . GLY A 1 95 ? -4.555 14.428 2.590 1.00 95.00 95 GLY A O 1
ATOM 745 N N . GLU A 1 96 ? -5.144 14.300 0.430 1.00 94.19 96 GLU A N 1
ATOM 746 C CA . GLU A 1 96 ? -6.586 14.448 0.644 1.00 94.19 96 GLU A CA 1
ATOM 747 C C . GLU A 1 96 ? -7.185 13.283 1.432 1.00 94.19 96 GLU A C 1
ATOM 749 O O . GLU A 1 96 ? -7.903 13.527 2.402 1.00 94.19 96 GLU A O 1
ATOM 754 N N . ALA A 1 97 ? -6.858 12.03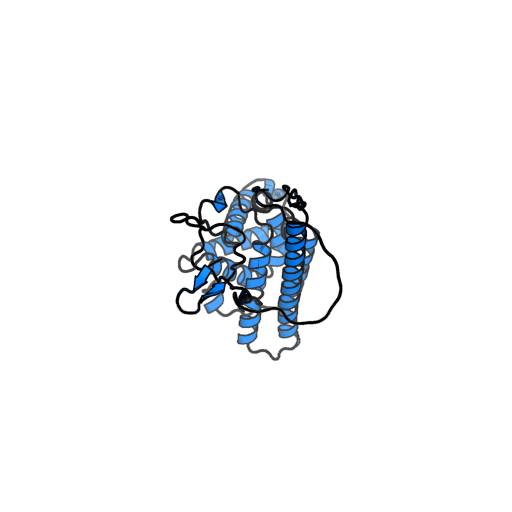8 1.072 1.00 94.88 97 ALA A N 1
ATOM 755 C CA . ALA A 1 97 ? -7.355 10.847 1.759 1.00 94.88 97 ALA A CA 1
ATOM 756 C C . ALA A 1 97 ? -6.897 10.808 3.225 1.00 94.88 97 ALA A C 1
ATOM 758 O O . ALA A 1 97 ? -7.710 10.609 4.128 1.00 94.88 97 ALA A O 1
ATOM 759 N N . VAL A 1 98 ? -5.609 11.065 3.479 1.00 94.88 98 VAL A N 1
ATOM 760 C CA . VAL A 1 98 ? -5.060 11.128 4.843 1.00 94.88 98 VAL A CA 1
ATOM 761 C C . VAL A 1 98 ? -5.708 12.268 5.628 1.00 94.88 98 VAL A C 1
ATOM 763 O O . VAL A 1 98 ? -6.175 12.049 6.742 1.00 94.88 98 VAL A O 1
ATOM 766 N N . ASN A 1 99 ? -5.817 13.464 5.046 1.00 93.56 99 ASN A N 1
ATOM 767 C CA . ASN A 1 99 ? -6.455 14.610 5.696 1.00 93.56 99 ASN A CA 1
ATOM 768 C C . ASN A 1 99 ? -7.938 14.357 6.012 1.00 93.56 99 ASN A C 1
ATOM 770 O O . ASN A 1 99 ? -8.422 14.780 7.058 1.00 93.56 99 ASN A O 1
ATOM 774 N N . ALA A 1 100 ? -8.667 13.664 5.137 1.00 91.69 100 ALA A N 1
ATOM 775 C CA . ALA A 1 100 ? -10.060 13.306 5.379 1.00 91.69 100 ALA A CA 1
ATOM 776 C C . ALA A 1 100 ? -10.199 12.338 6.567 1.00 91.69 100 ALA A C 1
ATOM 778 O O . ALA A 1 100 ? -11.057 12.548 7.422 1.00 91.69 100 ALA A O 1
ATOM 779 N N . ILE A 1 101 ? -9.311 11.343 6.674 1.00 91.94 101 ILE A N 1
ATOM 780 C CA . ILE A 1 101 ? -9.258 10.426 7.825 1.00 91.94 101 ILE A CA 1
ATOM 781 C C . ILE A 1 101 ? -8.937 11.193 9.111 1.00 91.94 101 ILE A C 1
ATOM 783 O O . ILE A 1 101 ? -9.642 11.052 10.107 1.00 91.94 101 ILE A O 1
ATOM 787 N N . VAL A 1 102 ? -7.914 12.047 9.078 1.00 91.38 102 VAL A N 1
ATOM 788 C CA . VAL A 1 102 ? -7.509 12.882 10.217 1.00 91.38 102 VAL A CA 1
ATOM 789 C C . VAL A 1 102 ? -8.673 13.763 10.690 1.00 91.38 102 VAL A C 1
ATOM 791 O O . VAL A 1 102 ? -9.001 13.785 11.875 1.00 91.38 102 VAL A O 1
ATOM 794 N N . LYS A 1 103 ? -9.363 14.442 9.764 1.00 89.56 103 LYS A N 1
ATOM 795 C CA . LYS A 1 103 ? -10.552 15.252 10.071 1.00 89.56 103 LYS A CA 1
ATOM 796 C C . LYS A 1 103 ? -11.670 14.431 10.696 1.00 89.56 103 LYS A C 1
ATOM 798 O O . LYS A 1 103 ? -12.290 14.901 11.642 1.00 89.56 103 LYS A O 1
ATOM 803 N N . HIS A 1 104 ? -11.920 13.222 10.201 1.00 88.31 104 HIS A N 1
ATOM 804 C CA . HIS A 1 104 ? -12.938 12.346 10.774 1.00 88.31 104 HIS A CA 1
ATOM 805 C C . HIS A 1 104 ? -12.641 12.026 12.249 1.00 88.31 104 HIS A C 1
ATOM 807 O O . HIS A 1 104 ? -13.533 12.150 13.090 1.00 88.31 104 HIS A O 1
ATOM 813 N N . PHE A 1 105 ? -11.383 11.719 12.591 1.00 87.81 105 PHE A N 1
ATOM 814 C CA . PHE A 1 105 ? -10.991 11.453 13.979 1.00 87.81 105 PHE A CA 1
ATOM 815 C C . PHE A 1 105 ? -11.019 12.694 14.883 1.00 87.81 105 PHE A C 1
ATOM 817 O O . PHE A 1 105 ? -11.406 12.575 16.043 1.00 87.81 105 PHE A O 1
ATOM 824 N N . TYR A 1 106 ? -10.662 13.880 14.377 1.00 85.88 106 TYR A N 1
ATOM 825 C CA . TYR A 1 106 ? -10.703 15.112 15.178 1.00 85.88 106 TYR A CA 1
ATOM 826 C C . TYR A 1 106 ? -12.105 15.713 15.327 1.00 85.88 106 TYR A C 1
ATOM 828 O O . TYR A 1 106 ? -12.409 16.292 16.368 1.00 85.88 106 TYR A O 1
ATOM 836 N N . CYS A 1 107 ? -12.962 15.614 14.309 1.00 80.06 107 CYS A N 1
ATOM 837 C CA . CYS A 1 107 ? -14.306 16.188 14.362 1.00 80.06 107 CYS A CA 1
ATOM 838 C C . CYS A 1 107 ? -15.298 15.297 15.122 1.00 80.06 107 CYS A C 1
ATOM 840 O O . CYS A 1 107 ? -16.272 15.820 15.647 1.00 80.06 107 CYS A O 1
ATOM 842 N N . GLY A 1 108 ? -15.070 13.982 15.222 1.00 63.22 108 GLY A N 1
ATOM 843 C CA . GLY A 1 108 ? -15.801 13.097 16.141 1.00 63.22 108 GLY A CA 1
ATOM 844 C C . GLY A 1 108 ? -17.303 12.897 15.869 1.00 63.22 108 GLY A C 1
ATOM 845 O O . GLY A 1 108 ? -17.966 12.240 16.666 1.00 63.22 108 GLY A O 1
ATOM 846 N N . VAL A 1 109 ? -17.856 13.425 14.768 1.00 53.12 109 VAL A N 1
ATOM 847 C CA . VAL A 1 109 ? -19.305 13.347 14.446 1.00 53.12 109 VAL A CA 1
ATOM 848 C C . VAL A 1 109 ? -19.642 12.228 13.441 1.00 53.12 109 VAL A C 1
ATOM 850 O O . VAL A 1 109 ? -20.794 12.046 13.057 1.00 53.12 109 VAL A O 1
ATOM 853 N N . GLY A 1 110 ? -18.657 11.446 13.006 1.00 56.34 110 GLY A N 1
ATOM 854 C CA . GLY A 1 110 ? -18.844 10.442 11.964 1.00 56.34 110 GLY A CA 1
ATOM 855 C C . GLY A 1 110 ? -19.282 9.070 12.472 1.00 56.34 110 GLY A C 1
ATOM 856 O O . GLY A 1 110 ? -18.630 8.476 13.330 1.00 56.34 110 GLY A O 1
ATOM 857 N N . ALA A 1 111 ? -20.355 8.511 11.906 1.00 60.47 111 ALA A N 1
ATOM 858 C CA . ALA A 1 111 ? -20.697 7.101 12.094 1.00 60.47 111 ALA A CA 1
ATOM 859 C C . ALA A 1 111 ? -19.556 6.195 11.586 1.00 60.47 111 ALA A C 1
ATOM 861 O O . ALA A 1 111 ? -18.857 6.540 10.636 1.00 60.47 111 ALA A O 1
ATOM 862 N N . ARG A 1 112 ? -19.397 4.992 12.156 1.00 61.88 112 ARG A N 1
ATOM 863 C CA . ARG A 1 112 ? -18.370 4.007 11.736 1.00 61.88 112 ARG A CA 1
ATOM 864 C C . ARG A 1 112 ? -18.388 3.694 10.229 1.00 61.88 112 ARG A C 1
ATOM 866 O O . ARG A 1 112 ? -17.348 3.382 9.658 1.00 61.88 112 ARG A O 1
ATOM 873 N N . SER A 1 113 ? -19.547 3.829 9.581 1.00 63.09 113 SER A N 1
ATOM 874 C CA . SER A 1 113 ? -19.712 3.689 8.129 1.00 63.09 113 SER A CA 1
ATOM 875 C C . SER A 1 113 ? -18.929 4.732 7.323 1.00 63.09 113 SER A C 1
ATOM 877 O O . SER A 1 113 ? -18.516 4.446 6.202 1.00 63.09 113 SER A O 1
ATOM 879 N N . GLU A 1 114 ? -18.698 5.922 7.880 1.00 81.50 114 GLU A N 1
ATOM 880 C CA . GLU A 1 114 ? -17.928 6.988 7.236 1.00 81.50 114 GLU A CA 1
ATOM 881 C C . GLU A 1 114 ? -16.436 6.638 7.187 1.00 81.50 114 GLU A C 1
ATOM 883 O O . GLU A 1 114 ? -15.808 6.805 6.146 1.00 81.50 114 GLU A O 1
ATOM 888 N N . LEU A 1 115 ? -15.876 6.033 8.245 1.00 85.56 115 LEU A N 1
ATOM 889 C CA . LEU A 1 115 ? -14.483 5.572 8.233 1.00 85.56 115 LEU A CA 1
ATOM 890 C C . LEU A 1 115 ? -14.254 4.499 7.159 1.00 85.56 115 LEU A C 1
ATOM 892 O O . LEU A 1 115 ? -13.273 4.559 6.419 1.00 85.56 115 LEU A O 1
ATOM 896 N N . THR A 1 116 ? -15.178 3.543 7.026 1.00 86.75 116 THR A N 1
ATOM 897 C CA . THR A 1 116 ? -15.122 2.528 5.963 1.00 86.75 116 THR A CA 1
ATOM 898 C C . THR A 1 116 ? -15.138 3.170 4.577 1.00 86.75 116 THR A C 1
ATOM 900 O O . THR A 1 116 ? -14.374 2.752 3.706 1.00 86.75 116 THR A O 1
ATOM 903 N N . GLN A 1 117 ? -15.953 4.208 4.367 1.00 88.69 117 GLN A N 1
ATOM 904 C CA . GLN A 1 117 ? -15.948 4.965 3.115 1.00 88.69 117 GLN A CA 1
ATOM 905 C C . GLN A 1 117 ? -14.612 5.687 2.900 1.00 88.69 117 GLN A C 1
ATOM 907 O O . GLN A 1 117 ? -14.031 5.570 1.829 1.00 88.69 117 GLN A O 1
ATOM 912 N N . LEU A 1 118 ? -14.054 6.358 3.906 1.00 91.12 118 LEU A N 1
ATOM 913 C CA . LEU A 1 118 ? -12.768 7.056 3.775 1.00 91.12 118 LEU A CA 1
ATOM 914 C C . LEU A 1 118 ? -11.596 6.110 3.463 1.00 91.12 118 LEU A C 1
ATOM 916 O O . LEU A 1 118 ? -10.658 6.476 2.753 1.00 91.12 118 LEU A O 1
ATOM 920 N N . LEU A 1 119 ? -11.647 4.877 3.963 1.00 91.00 119 LEU A N 1
ATOM 921 C CA . LEU A 1 119 ? -10.611 3.877 3.717 1.00 91.00 119 LEU A CA 1
ATOM 922 C C . LEU A 1 119 ? -10.794 3.160 2.375 1.00 91.00 119 LEU A C 1
ATOM 924 O O . LEU A 1 119 ? -9.822 2.984 1.638 1.00 91.00 119 LEU A O 1
ATOM 928 N N . CYS A 1 120 ? -12.022 2.751 2.056 1.00 90.12 120 CYS A N 1
ATOM 929 C CA . CYS A 1 120 ? -12.321 1.808 0.976 1.00 90.12 120 CYS A CA 1
ATOM 930 C C . CYS A 1 120 ? -13.125 2.410 -0.185 1.00 90.12 120 CYS A C 1
ATOM 932 O O . CYS A 1 120 ? -13.484 1.664 -1.095 1.00 90.12 120 CYS A O 1
ATOM 934 N N . ALA A 1 121 ? -13.440 3.712 -0.177 1.00 87.06 121 ALA A N 1
ATOM 935 C CA . ALA A 1 121 ? -14.176 4.331 -1.277 1.00 87.06 121 ALA A CA 1
ATOM 936 C C . ALA A 1 121 ? -13.461 4.091 -2.617 1.00 87.06 121 ALA A C 1
ATOM 938 O O . ALA A 1 121 ? -12.236 4.257 -2.699 1.00 87.06 121 ALA A O 1
ATOM 939 N N . PRO A 1 122 ? -14.214 3.759 -3.680 1.00 79.62 122 PRO A N 1
ATOM 940 C CA . PRO A 1 122 ? -13.669 3.710 -5.028 1.00 79.62 122 PRO A CA 1
ATOM 941 C C . PRO A 1 122 ? -12.998 5.043 -5.379 1.00 79.62 122 PRO A C 1
ATOM 943 O O . PRO A 1 122 ? -13.524 6.107 -5.054 1.00 79.62 122 PRO A O 1
ATOM 946 N N . GLU A 1 123 ? -11.830 4.978 -6.018 1.00 77.69 123 GLU A N 1
ATOM 947 C CA . GLU A 1 123 ? -11.021 6.108 -6.511 1.00 77.69 123 GLU A CA 1
ATOM 948 C C . GLU A 1 123 ? -10.402 7.027 -5.444 1.00 77.69 123 GLU A C 1
ATOM 950 O O . GLU A 1 123 ? -9.238 7.395 -5.582 1.00 77.69 123 GLU A O 1
ATOM 955 N N . ARG A 1 124 ? -11.123 7.368 -4.370 1.00 81.81 124 ARG A N 1
ATOM 956 C CA . ARG A 1 124 ? -10.697 8.366 -3.367 1.00 81.81 124 ARG A CA 1
ATOM 957 C C . ARG A 1 124 ? -10.361 7.793 -1.994 1.00 81.81 124 ARG A C 1
ATOM 959 O O . ARG A 1 124 ? -9.805 8.505 -1.163 1.00 81.81 124 ARG A O 1
ATOM 966 N N . GLY A 1 125 ? -10.702 6.532 -1.739 1.00 91.56 125 GLY A N 1
ATOM 967 C CA . GLY A 1 125 ? -10.364 5.875 -0.484 1.00 91.56 125 GLY A CA 1
ATOM 968 C C . GLY A 1 125 ? -8.859 5.661 -0.353 1.00 91.56 125 GLY A C 1
ATOM 969 O O . GLY A 1 125 ? -8.169 5.440 -1.353 1.00 91.56 125 GLY A O 1
ATOM 970 N N . LEU A 1 126 ? -8.350 5.665 0.881 1.00 94.31 126 LEU A N 1
ATOM 971 C CA . LEU A 1 126 ? -6.927 5.433 1.157 1.00 94.31 126 LEU A CA 1
ATOM 972 C C . LEU A 1 126 ? -6.394 4.177 0.449 1.00 94.31 126 LEU A C 1
ATOM 974 O O . LEU A 1 126 ? -5.315 4.216 -0.132 1.00 94.31 126 LEU A O 1
ATOM 978 N N . VAL A 1 127 ? -7.155 3.078 0.441 1.00 94.94 127 VAL A N 1
ATOM 979 C CA . VAL A 1 127 ? -6.759 1.831 -0.233 1.00 94.94 127 VAL A CA 1
ATOM 980 C C . VAL A 1 127 ? -6.568 2.042 -1.737 1.00 94.94 127 VAL A C 1
ATOM 982 O O . VAL A 1 127 ? -5.556 1.605 -2.283 1.00 94.94 127 VAL A O 1
ATOM 985 N N . SER A 1 128 ? -7.501 2.730 -2.403 1.00 93.38 128 SER A N 1
ATOM 986 C CA . SER A 1 128 ? -7.423 3.019 -3.843 1.00 93.38 128 SER A CA 1
ATOM 987 C C . SER A 1 128 ? -6.184 3.853 -4.171 1.00 93.38 128 SER A C 1
ATOM 989 O O . SER A 1 128 ? -5.428 3.536 -5.092 1.00 93.38 128 SER A O 1
ATOM 991 N N . VAL A 1 129 ? -5.913 4.877 -3.360 1.00 94.56 129 VAL A N 1
ATOM 992 C CA . VAL A 1 129 ? -4.717 5.706 -3.528 1.00 94.56 129 VAL A CA 1
ATOM 993 C C . VAL A 1 129 ? -3.443 4.893 -3.288 1.00 94.56 129 VAL A C 1
ATOM 995 O O . VAL A 1 129 ? -2.487 4.999 -4.055 1.00 94.56 129 VAL A O 1
ATOM 998 N N . MET A 1 130 ? -3.428 4.013 -2.283 1.00 95.31 130 MET A N 1
ATOM 999 C CA . MET A 1 130 ? -2.292 3.123 -2.026 1.00 95.31 130 MET A CA 1
ATOM 1000 C C . MET A 1 130 ? -2.053 2.132 -3.172 1.00 95.31 130 MET A C 1
ATOM 1002 O O . MET A 1 130 ? -0.900 1.852 -3.497 1.00 95.31 130 MET A O 1
ATOM 1006 N N . VAL A 1 131 ? -3.101 1.646 -3.842 1.00 93.69 131 VAL A N 1
ATOM 1007 C CA . VAL A 1 131 ? -2.947 0.867 -5.082 1.00 93.69 131 VAL A CA 1
ATOM 1008 C C . VAL A 1 131 ? -2.227 1.703 -6.142 1.00 93.69 131 VAL A C 1
ATOM 1010 O O . VAL A 1 131 ? -1.237 1.240 -6.708 1.00 93.69 131 VAL A O 1
ATOM 1013 N N . ALA A 1 132 ? -2.654 2.948 -6.371 1.00 92.25 132 ALA A N 1
ATOM 1014 C CA . ALA A 1 132 ? -2.012 3.835 -7.342 1.00 92.25 132 ALA A CA 1
ATOM 1015 C C . ALA A 1 132 ? -0.534 4.109 -7.003 1.00 92.25 132 ALA A C 1
ATOM 1017 O O . ALA A 1 132 ? 0.320 4.034 -7.888 1.00 92.25 132 ALA A O 1
ATOM 1018 N N . VAL A 1 133 ? -0.215 4.341 -5.725 1.00 93.75 133 VAL A N 1
ATOM 1019 C CA . VAL A 1 133 ? 1.159 4.511 -5.217 1.00 93.75 133 VAL A CA 1
ATOM 1020 C C . VAL A 1 133 ? 2.027 3.290 -5.530 1.00 93.75 133 VAL A C 1
ATOM 1022 O O . VAL A 1 133 ? 3.137 3.441 -6.040 1.00 93.75 133 VAL A O 1
ATOM 1025 N N . PHE A 1 134 ? 1.528 2.080 -5.260 1.00 92.75 134 PHE A N 1
ATOM 1026 C CA . PHE A 1 134 ? 2.266 0.835 -5.492 1.00 92.75 134 PHE A CA 1
ATOM 1027 C C . PHE A 1 134 ? 2.342 0.430 -6.967 1.00 92.75 134 PHE A C 1
ATOM 1029 O O . PHE A 1 134 ? 3.193 -0.380 -7.328 1.00 92.75 134 PHE A O 1
ATOM 1036 N N . LEU A 1 135 ? 1.475 0.949 -7.831 1.00 90.62 135 LEU A N 1
ATOM 1037 C CA . LEU A 1 135 ? 1.561 0.718 -9.274 1.00 90.62 135 LEU A CA 1
ATOM 1038 C C . LEU A 1 135 ? 2.431 1.761 -9.982 1.00 90.62 135 LEU A C 1
ATOM 1040 O O . LEU A 1 135 ? 2.955 1.493 -11.063 1.00 90.62 135 LEU A O 1
ATOM 1044 N N . TYR A 1 136 ? 2.618 2.942 -9.391 1.00 89.81 136 TYR A N 1
ATOM 1045 C CA . TYR A 1 136 ? 3.390 4.012 -10.008 1.00 89.81 136 TYR A CA 1
ATOM 1046 C C . TYR A 1 136 ? 4.887 3.676 -10.092 1.00 89.81 136 TYR A C 1
ATOM 1048 O O . TYR A 1 136 ? 5.558 3.433 -9.086 1.00 89.81 136 TYR A O 1
ATOM 1056 N N . GLY A 1 137 ? 5.414 3.699 -11.318 1.00 83.19 137 GLY A N 1
ATOM 1057 C CA . GLY A 1 137 ? 6.811 3.390 -11.621 1.00 83.19 137 GLY A CA 1
ATOM 1058 C C . GLY A 1 137 ? 7.160 1.910 -11.462 1.00 83.19 137 GLY A C 1
ATOM 1059 O O . GLY A 1 137 ? 8.333 1.567 -11.359 1.00 83.19 137 GLY A O 1
ATOM 1060 N N . ARG A 1 138 ? 6.165 1.018 -11.422 1.00 82.00 138 ARG A N 1
ATOM 1061 C CA . ARG A 1 138 ? 6.406 -0.421 -11.518 1.00 82.00 138 ARG A CA 1
ATOM 1062 C C . ARG A 1 138 ? 6.876 -0.756 -12.933 1.00 82.00 138 ARG A C 1
ATOM 1064 O O . ARG A 1 138 ? 6.290 -0.286 -13.904 1.00 82.00 138 ARG A O 1
ATOM 1071 N N . GLN A 1 139 ? 7.929 -1.559 -13.038 1.00 69.75 139 GLN A N 1
ATOM 1072 C CA . GLN A 1 139 ? 8.468 -1.985 -14.319 1.00 69.75 139 GLN A CA 1
ATOM 1073 C C . GLN A 1 139 ? 7.478 -2.944 -14.987 1.00 69.75 139 GLN A C 1
ATOM 1075 O O . GLN A 1 139 ? 7.350 -4.111 -14.602 1.00 69.75 139 GLN A O 1
ATOM 1080 N N . ASP A 1 140 ? 6.794 -2.459 -16.018 1.00 62.28 140 ASP A N 1
ATOM 1081 C CA . ASP A 1 140 ? 6.131 -3.314 -16.991 1.00 62.28 140 ASP A CA 1
ATOM 1082 C C . ASP A 1 140 ? 7.239 -3.906 -17.859 1.00 62.28 140 ASP A C 1
ATOM 1084 O O . ASP A 1 140 ? 7.713 -3.274 -18.805 1.00 62.28 140 ASP A O 1
ATOM 1088 N N . SER A 1 141 ? 7.741 -5.094 -17.504 1.00 51.78 141 SER A N 1
ATOM 1089 C CA . SER A 1 141 ? 8.744 -5.751 -18.343 1.00 51.78 141 SER A CA 1
ATOM 1090 C C . SER A 1 141 ? 8.223 -5.774 -19.782 1.00 51.78 141 SER A C 1
ATOM 1092 O O . SER A 1 141 ? 7.094 -6.190 -20.036 1.00 51.78 141 SER A O 1
ATOM 1094 N N . ILE A 1 142 ? 9.039 -5.327 -20.736 1.00 49.78 142 ILE A N 1
ATOM 1095 C CA . ILE A 1 142 ? 8.705 -5.265 -22.170 1.00 49.78 142 ILE A CA 1
ATOM 1096 C C . ILE A 1 142 ? 8.242 -6.642 -22.705 1.00 49.78 142 ILE A C 1
ATOM 1098 O O . ILE A 1 142 ? 7.523 -6.726 -23.701 1.00 49.78 142 ILE A O 1
ATOM 1102 N N . TRP A 1 143 ? 8.586 -7.729 -22.005 1.00 44.28 143 TRP A N 1
ATOM 1103 C CA . TRP A 1 143 ? 8.105 -9.088 -22.260 1.00 44.28 143 TRP A CA 1
ATOM 1104 C C . TRP A 1 143 ? 6.727 -9.406 -21.645 1.00 44.28 143 TRP A C 1
ATOM 1106 O O . TRP A 1 143 ? 6.000 -10.226 -22.200 1.00 44.28 143 TRP A O 1
ATOM 1116 N N . SER A 1 144 ? 6.324 -8.736 -20.561 1.00 48.75 144 SER A N 1
ATOM 1117 C CA . SER A 1 144 ? 4.993 -8.837 -19.935 1.00 48.75 144 SER A CA 1
ATOM 1118 C C . SER A 1 144 ? 3.895 -8.140 -20.742 1.00 48.75 144 SER A C 1
ATOM 1120 O O . SER A 1 144 ? 2.742 -8.529 -20.651 1.00 48.75 144 SER A O 1
ATOM 1122 N N . ALA A 1 145 ? 4.217 -7.156 -21.586 1.00 49.41 145 ALA A N 1
ATOM 1123 C CA . ALA A 1 145 ? 3.216 -6.526 -22.457 1.00 49.41 145 ALA A CA 1
ATOM 1124 C C . ALA A 1 145 ? 2.691 -7.471 -23.561 1.00 49.41 145 ALA A C 1
ATOM 1126 O O . ALA A 1 145 ? 1.618 -7.242 -24.112 1.00 49.41 145 ALA A O 1
ATOM 1127 N N . ARG A 1 146 ? 3.432 -8.545 -23.889 1.00 52.12 146 ARG A N 1
ATOM 1128 C CA . ARG A 1 146 ? 3.024 -9.562 -24.880 1.00 52.12 146 ARG A CA 1
ATOM 1129 C C . ARG A 1 146 ? 2.206 -10.711 -24.292 1.00 52.12 146 ARG A C 1
ATOM 1131 O O . ARG A 1 146 ? 1.549 -11.425 -25.041 1.00 52.12 146 ARG A O 1
ATOM 1138 N N . PHE A 1 147 ? 2.233 -10.887 -22.976 1.00 51.91 147 PHE A N 1
ATOM 1139 C CA . PHE A 1 147 ? 1.448 -11.892 -22.270 1.00 51.91 147 PHE A CA 1
ATOM 1140 C C . PHE A 1 147 ? 0.631 -11.157 -21.224 1.00 51.91 147 PHE A C 1
ATOM 1142 O O . PHE A 1 147 ? 1.223 -10.747 -20.241 1.00 51.91 147 PHE A O 1
ATOM 1149 N N . PHE A 1 148 ? -0.677 -10.987 -21.442 1.00 54.09 148 PHE A N 1
ATOM 1150 C CA . PHE A 1 148 ? -1.688 -10.307 -20.608 1.00 54.09 148 PHE A CA 1
ATOM 1151 C C . PHE A 1 148 ? -1.648 -10.623 -19.089 1.00 54.09 148 PHE A C 1
ATOM 1153 O O . PHE A 1 148 ? -2.617 -11.105 -18.503 1.00 54.09 148 PHE A O 1
ATOM 1160 N N . LYS A 1 149 ? -0.530 -10.379 -18.409 1.00 58.56 149 LYS A N 1
ATOM 1161 C CA . LYS A 1 149 ? -0.311 -10.702 -17.008 1.00 58.56 149 LYS A CA 1
ATOM 1162 C C . LYS A 1 149 ? -0.545 -9.434 -16.213 1.00 58.56 149 LYS A C 1
ATOM 1164 O O . LYS A 1 149 ? 0.335 -8.589 -16.101 1.00 58.56 149 LYS A O 1
ATOM 1169 N N . GLN A 1 150 ? -1.749 -9.332 -15.664 1.00 65.62 150 GLN A N 1
ATOM 1170 C CA . GLN A 1 150 ? -2.125 -8.263 -14.748 1.00 65.62 150 GLN A CA 1
ATOM 1171 C C . GLN A 1 150 ? -1.135 -8.206 -13.576 1.00 65.62 150 GLN A C 1
ATOM 1173 O O . GLN A 1 150 ? -0.810 -9.227 -12.957 1.00 65.62 150 GLN A O 1
ATOM 1178 N N . HIS A 1 151 ? -0.613 -7.011 -13.311 1.00 75.44 151 HIS A N 1
ATOM 1179 C CA . HIS A 1 151 ? 0.344 -6.761 -12.246 1.00 75.44 151 HIS A CA 1
ATOM 1180 C C . HIS A 1 151 ? -0.384 -6.265 -11.005 1.00 75.44 151 HIS A C 1
ATOM 1182 O O . HIS A 1 151 ? -0.868 -5.140 -10.966 1.00 75.44 151 HIS A O 1
ATOM 1188 N N . TYR A 1 152 ? -0.411 -7.099 -9.969 1.00 88.31 152 TYR A N 1
ATOM 1189 C CA . TYR A 1 152 ? -1.072 -6.751 -8.719 1.00 88.31 152 TYR A CA 1
ATOM 1190 C C . TYR A 1 152 ? -0.052 -6.242 -7.702 1.00 88.31 152 TYR A C 1
ATOM 1192 O O . TYR A 1 152 ? 1.021 -6.849 -7.568 1.00 88.31 152 TYR A O 1
ATOM 1200 N N . PRO A 1 153 ? -0.356 -5.177 -6.939 1.00 91.75 153 PRO A N 1
ATOM 1201 C CA . PRO A 1 153 ? 0.470 -4.751 -5.809 1.00 91.75 153 PRO A CA 1
ATOM 1202 C C . PRO A 1 153 ? 0.747 -5.888 -4.815 1.00 91.75 153 PRO A C 1
ATOM 1204 O O . PRO A 1 153 ? 1.852 -5.992 -4.287 1.00 91.75 153 PRO A O 1
ATOM 1207 N N . TRP A 1 154 ? -0.208 -6.810 -4.647 1.00 94.00 154 TRP A N 1
ATOM 1208 C CA . TRP A 1 154 ? -0.046 -8.007 -3.818 1.00 94.00 154 TRP A CA 1
ATOM 1209 C C . TRP A 1 154 ? 1.158 -8.874 -4.212 1.00 94.00 154 TRP A C 1
ATOM 1211 O O . TRP A 1 154 ? 1.895 -9.325 -3.340 1.00 94.00 154 TRP A O 1
ATOM 1221 N N . ASP A 1 155 ? 1.429 -9.041 -5.512 1.00 91.81 155 ASP A N 1
ATOM 1222 C CA . ASP A 1 155 ? 2.567 -9.847 -5.982 1.00 91.81 155 ASP A CA 1
ATOM 1223 C C . ASP A 1 155 ? 3.910 -9.270 -5.508 1.00 91.81 155 ASP A C 1
ATOM 1225 O O . ASP A 1 155 ? 4.879 -10.001 -5.297 1.00 91.81 155 ASP A O 1
ATOM 1229 N N . TYR A 1 156 ? 3.988 -7.943 -5.374 1.00 92.56 156 TYR A N 1
ATOM 1230 C CA . TYR A 1 156 ? 5.168 -7.276 -4.836 1.00 92.56 156 TYR A CA 1
ATOM 1231 C C . TYR A 1 156 ? 5.297 -7.536 -3.333 1.00 92.56 156 TYR A C 1
ATOM 1233 O O . TYR A 1 156 ? 6.369 -7.934 -2.880 1.00 92.56 156 TYR A O 1
ATOM 1241 N N . VAL A 1 157 ? 4.199 -7.393 -2.583 1.00 94.31 157 VAL A N 1
ATOM 1242 C CA . VAL A 1 157 ? 4.159 -7.663 -1.138 1.00 94.31 157 VAL A CA 1
ATOM 1243 C C . VAL A 1 157 ? 4.600 -9.098 -0.833 1.00 94.31 157 VAL A C 1
ATOM 1245 O O . VAL A 1 157 ? 5.453 -9.300 0.028 1.00 94.31 157 VAL A O 1
ATOM 1248 N N . GLU A 1 158 ? 4.106 -10.093 -1.576 1.00 93.56 158 GLU A N 1
ATOM 1249 C CA . GLU A 1 158 ? 4.501 -11.496 -1.389 1.00 93.56 158 GLU A CA 1
ATOM 1250 C C . GLU A 1 158 ? 5.997 -11.720 -1.633 1.00 93.56 158 GLU A C 1
ATOM 1252 O O . GLU A 1 158 ? 6.663 -12.368 -0.824 1.00 93.56 158 GLU A O 1
ATOM 1257 N N . LYS A 1 159 ? 6.554 -11.149 -2.709 1.00 93.12 159 LYS A N 1
ATOM 1258 C CA . LYS A 1 159 ? 7.988 -11.269 -3.015 1.00 93.12 159 LYS A CA 1
ATOM 1259 C C . LYS A 1 159 ? 8.864 -10.593 -1.962 1.00 93.12 159 LYS A C 1
ATOM 1261 O O . LYS A 1 159 ? 9.886 -11.152 -1.571 1.00 93.12 159 LYS A O 1
ATOM 1266 N N . VAL A 1 160 ? 8.463 -9.412 -1.492 1.00 93.69 160 VAL A N 1
ATOM 1267 C CA . VAL A 1 160 ? 9.173 -8.691 -0.428 1.00 93.69 160 VAL A CA 1
ATOM 1268 C C . VAL A 1 160 ? 9.124 -9.475 0.881 1.00 93.69 160 VAL A C 1
ATOM 1270 O O . VAL A 1 160 ? 10.158 -9.649 1.521 1.00 93.69 160 VAL A O 1
ATOM 1273 N N . CYS A 1 161 ? 7.966 -10.021 1.256 1.00 93.56 161 CYS A N 1
ATOM 1274 C CA . CYS A 1 161 ? 7.841 -10.853 2.452 1.00 93.56 161 CYS A CA 1
ATOM 1275 C C . CYS A 1 161 ? 8.625 -12.166 2.358 1.00 93.56 161 CYS A C 1
ATOM 1277 O O . CYS A 1 161 ? 9.203 -12.593 3.357 1.00 93.56 161 CYS A O 1
ATOM 1279 N N . ALA A 1 162 ? 8.694 -12.794 1.182 1.00 92.81 162 ALA A N 1
ATOM 1280 C CA . ALA A 1 162 ? 9.545 -13.963 0.972 1.00 92.81 162 ALA A CA 1
ATOM 1281 C C . ALA A 1 162 ? 11.025 -13.618 1.198 1.00 92.81 162 ALA A C 1
ATOM 1283 O O . ALA A 1 162 ? 11.723 -14.329 1.919 1.00 92.81 162 ALA A O 1
ATOM 1284 N N . TRP A 1 163 ? 11.483 -12.486 0.657 1.00 93.50 163 TRP A N 1
ATOM 1285 C CA . TRP A 1 163 ? 12.850 -12.015 0.865 1.00 93.50 163 TRP A CA 1
ATOM 1286 C C . TRP A 1 163 ? 13.134 -11.673 2.333 1.00 93.50 163 TRP A C 1
ATOM 1288 O O . TRP A 1 163 ? 14.158 -12.077 2.878 1.00 93.50 163 TRP A O 1
ATOM 1298 N N . PHE A 1 164 ? 12.206 -10.994 3.007 1.00 92.81 164 PHE A N 1
ATOM 1299 C CA . PHE A 1 164 ? 12.312 -10.704 4.435 1.00 92.81 164 PHE A CA 1
ATOM 1300 C C . PHE A 1 164 ? 12.395 -11.958 5.303 1.00 92.81 164 PHE A C 1
ATOM 1302 O O . PHE A 1 164 ? 13.120 -11.968 6.299 1.00 92.81 164 PHE A O 1
ATOM 1309 N N . PHE A 1 165 ? 11.665 -13.013 4.942 1.00 89.25 165 PHE A N 1
ATOM 1310 C CA . PHE A 1 165 ? 11.719 -14.267 5.676 1.00 89.25 165 PHE A CA 1
ATOM 1311 C C . PHE A 1 165 ? 13.105 -14.915 5.593 1.00 89.25 165 PHE A C 1
ATOM 1313 O O . PHE A 1 165 ? 13.626 -15.360 6.616 1.00 89.25 165 PHE A O 1
ATOM 1320 N N . GLU A 1 166 ? 13.731 -14.902 4.413 1.00 89.50 166 GLU A N 1
ATOM 1321 C CA . GLU A 1 166 ? 15.117 -15.358 4.271 1.00 89.50 166 GLU A CA 1
ATOM 1322 C C . GLU A 1 166 ? 16.099 -14.428 4.994 1.00 89.50 166 GLU A C 1
ATOM 1324 O O . GLU A 1 166 ? 16.978 -14.920 5.698 1.00 89.50 166 GLU A O 1
ATOM 1329 N N . LEU A 1 167 ? 15.907 -13.103 4.930 1.00 87.81 167 LEU A N 1
ATOM 1330 C CA . LEU A 1 167 ? 16.753 -12.136 5.641 1.00 87.81 167 LEU A CA 1
ATOM 1331 C C . LEU A 1 167 ? 16.773 -12.387 7.155 1.00 87.81 167 LEU A C 1
ATOM 1333 O O . LEU A 1 167 ? 17.839 -12.348 7.763 1.00 87.81 167 LEU A O 1
ATOM 1337 N N . ILE A 1 168 ? 15.612 -12.651 7.767 1.00 86.00 168 ILE A N 1
ATOM 1338 C CA . ILE A 1 168 ? 15.511 -12.948 9.207 1.00 86.00 168 ILE A CA 1
ATOM 1339 C C . ILE A 1 168 ? 16.245 -14.247 9.564 1.00 86.00 168 ILE A C 1
ATOM 1341 O O . ILE A 1 168 ? 16.763 -14.378 10.672 1.00 86.00 168 ILE A O 1
ATOM 1345 N N . ARG A 1 169 ? 16.269 -15.214 8.643 1.00 83.25 169 ARG A N 1
ATOM 1346 C CA . ARG A 1 169 ? 16.904 -16.520 8.841 1.00 83.25 169 ARG A CA 1
ATOM 1347 C C . ARG A 1 169 ? 18.422 -16.474 8.632 1.00 83.25 169 ARG A C 1
ATOM 1349 O O . ARG A 1 169 ? 19.133 -17.326 9.156 1.00 83.25 169 ARG A O 1
ATOM 1356 N N . MET A 1 170 ? 18.905 -15.487 7.882 1.00 82.75 170 MET A N 1
ATOM 1357 C CA . MET A 1 170 ? 20.322 -15.234 7.635 1.00 82.75 170 MET A CA 1
ATOM 1358 C C . MET A 1 170 ? 20.987 -14.462 8.783 1.00 82.75 170 MET A C 1
ATOM 1360 O O . MET A 1 170 ? 20.347 -13.719 9.526 1.00 82.75 170 MET A O 1
ATOM 1364 N N . GLU A 1 171 ? 22.315 -14.576 8.897 1.00 66.38 171 GLU A N 1
ATOM 1365 C CA . GLU A 1 171 ? 23.095 -13.801 9.876 1.00 66.38 171 GLU A CA 1
ATOM 1366 C C . GLU A 1 171 ? 23.027 -12.284 9.645 1.00 66.38 171 GLU A C 1
ATOM 1368 O O . GLU A 1 171 ? 23.261 -11.507 10.573 1.00 66.38 171 GLU A O 1
ATOM 1373 N N . ASP A 1 172 ? 22.636 -11.855 8.443 1.00 70.94 172 ASP A N 1
ATOM 1374 C CA . ASP A 1 172 ? 22.388 -10.455 8.094 1.00 70.94 172 ASP A CA 1
ATOM 1375 C C . ASP A 1 172 ? 21.251 -9.818 8.901 1.00 70.94 172 ASP A C 1
ATOM 1377 O O . ASP A 1 172 ? 21.222 -8.593 9.046 1.00 70.94 172 ASP A O 1
ATOM 1381 N N . ALA A 1 173 ? 20.382 -10.619 9.533 1.00 72.56 173 ALA A N 1
ATOM 1382 C CA . ALA A 1 173 ? 19.429 -10.124 10.519 1.00 72.56 173 ALA A CA 1
ATOM 1383 C C . ALA A 1 173 ? 20.122 -9.309 11.623 1.00 72.56 173 ALA A C 1
ATOM 1385 O O . ALA A 1 173 ? 19.534 -8.354 12.128 1.00 72.56 173 ALA A O 1
ATOM 1386 N N . LYS A 1 174 ? 21.389 -9.620 11.958 1.00 70.06 174 LYS A N 1
ATOM 1387 C CA . LYS A 1 174 ? 22.190 -8.900 12.964 1.00 70.06 174 LYS A CA 1
ATOM 1388 C C . LYS A 1 174 ? 22.350 -7.404 12.651 1.00 70.06 174 LYS A C 1
ATOM 1390 O O . LYS A 1 174 ? 22.462 -6.625 13.592 1.00 70.06 174 LYS A O 1
ATOM 1395 N N . LYS A 1 175 ? 22.291 -7.001 11.373 1.00 79.31 175 LYS A N 1
ATOM 1396 C CA . LYS A 1 175 ? 22.385 -5.595 10.926 1.00 79.31 175 LYS A CA 1
ATOM 1397 C C . LYS A 1 175 ? 21.106 -4.787 11.181 1.00 79.31 175 LYS A C 1
ATOM 1399 O O . LYS A 1 175 ? 21.163 -3.564 11.216 1.00 79.31 175 LYS A O 1
ATOM 1404 N N . LEU A 1 176 ? 19.963 -5.454 11.355 1.00 84.31 176 LEU A N 1
ATOM 1405 C CA . LEU A 1 176 ? 18.679 -4.807 11.634 1.00 84.31 176 LEU A CA 1
ATOM 1406 C C . LEU A 1 176 ? 18.524 -4.502 13.124 1.00 84.31 176 LEU A C 1
ATOM 1408 O O . LEU A 1 176 ? 18.903 -5.327 13.967 1.00 84.31 176 LEU A O 1
ATOM 1412 N N . THR A 1 177 ? 17.879 -3.378 13.444 1.00 89.00 177 THR A N 1
ATOM 1413 C CA . THR A 1 177 ? 17.500 -3.058 14.829 1.00 89.00 177 THR A CA 1
ATOM 1414 C C . THR A 1 177 ? 16.417 -4.013 15.341 1.00 89.00 177 THR A C 1
ATOM 1416 O O . THR A 1 177 ? 15.737 -4.700 14.568 1.00 89.00 177 THR A O 1
ATOM 1419 N N . ARG A 1 178 ? 16.232 -4.075 16.665 1.00 87.25 178 ARG A N 1
ATOM 1420 C CA . ARG A 1 178 ? 15.213 -4.936 17.287 1.00 87.25 178 ARG A CA 1
ATOM 1421 C C . ARG A 1 178 ? 13.805 -4.572 16.807 1.00 87.25 178 ARG A C 1
ATOM 1423 O O . ARG A 1 178 ? 12.995 -5.460 16.547 1.00 87.25 178 ARG A O 1
ATOM 1430 N N . GLU A 1 179 ? 13.542 -3.283 16.645 1.00 88.75 179 GLU A N 1
ATOM 1431 C CA . GLU A 1 179 ? 12.273 -2.721 16.186 1.00 88.75 179 GLU A CA 1
ATOM 1432 C C . GLU A 1 179 ? 12.014 -3.112 14.731 1.00 88.75 179 GLU A C 1
ATOM 1434 O O . GLU A 1 179 ? 10.943 -3.627 14.414 1.00 88.75 179 GLU A O 1
ATOM 1439 N N . GLN A 1 180 ? 13.019 -2.971 13.859 1.00 89.56 180 GLN A N 1
ATOM 1440 C CA . GLN A 1 180 ? 12.923 -3.379 12.455 1.00 89.56 180 GLN A CA 1
ATOM 1441 C C . GLN A 1 180 ? 12.642 -4.878 12.322 1.00 89.56 180 GLN A C 1
ATOM 1443 O O . GLN A 1 180 ? 11.767 -5.276 11.556 1.00 89.56 180 GLN A O 1
ATOM 1448 N N . ARG A 1 181 ? 13.320 -5.727 13.108 1.00 89.44 181 ARG A N 1
ATOM 1449 C CA . ARG A 1 181 ? 13.049 -7.176 13.115 1.00 89.44 181 ARG A CA 1
ATOM 1450 C C . ARG A 1 181 ? 11.633 -7.496 13.579 1.00 89.44 181 ARG A C 1
ATOM 1452 O O . ARG A 1 181 ? 11.001 -8.383 13.005 1.00 89.44 181 ARG A O 1
ATOM 1459 N N . SER A 1 182 ? 11.143 -6.792 14.599 1.00 90.81 182 SER A N 1
ATOM 1460 C CA . SER A 1 182 ? 9.774 -6.952 15.098 1.00 90.81 182 SER A CA 1
ATOM 1461 C C . SER A 1 182 ? 8.748 -6.583 14.023 1.00 90.81 182 SER A C 1
ATOM 1463 O O . SER A 1 182 ? 7.874 -7.393 13.715 1.00 90.81 182 SER A O 1
ATOM 1465 N N . LEU A 1 183 ? 8.918 -5.423 13.373 1.00 91.88 183 LEU A N 1
ATOM 1466 C CA . LEU A 1 183 ? 8.052 -4.961 12.283 1.00 91.88 183 LEU A CA 1
ATOM 1467 C C . LEU A 1 183 ? 8.031 -5.949 11.115 1.00 91.88 183 LEU A C 1
ATOM 1469 O O . LEU A 1 183 ? 6.958 -6.336 10.656 1.00 91.88 183 LEU A O 1
ATOM 1473 N N . ILE A 1 184 ? 9.203 -6.406 10.663 1.00 91.88 184 ILE A N 1
ATOM 1474 C CA . ILE A 1 184 ? 9.306 -7.367 9.559 1.00 91.88 184 ILE A CA 1
ATOM 1475 C C . ILE A 1 184 ? 8.647 -8.697 9.939 1.00 91.88 184 ILE A C 1
ATOM 1477 O O . ILE A 1 184 ? 7.898 -9.265 9.143 1.00 91.88 184 ILE A O 1
ATOM 1481 N N . SER A 1 185 ? 8.886 -9.191 11.156 1.00 91.75 185 SER A N 1
ATOM 1482 C CA . SER A 1 185 ? 8.293 -10.445 11.636 1.00 91.75 185 SER A CA 1
ATOM 1483 C C . SER A 1 185 ? 6.768 -10.360 11.696 1.00 91.75 185 SER A C 1
ATOM 1485 O O . SER A 1 185 ? 6.088 -11.289 11.256 1.00 91.75 185 SER A O 1
ATOM 1487 N N . HIS A 1 186 ? 6.231 -9.247 12.205 1.00 92.12 186 HIS A N 1
ATOM 1488 C CA . HIS A 1 186 ? 4.791 -8.990 12.250 1.00 92.12 186 HIS A CA 1
ATOM 1489 C C . HIS A 1 186 ? 4.192 -8.928 10.844 1.00 92.12 186 HIS A C 1
ATOM 1491 O O . HIS A 1 186 ? 3.272 -9.683 10.533 1.00 92.12 186 HIS A O 1
ATOM 1497 N N . ALA A 1 187 ? 4.784 -8.126 9.955 1.00 92.75 187 ALA A N 1
ATOM 1498 C CA . ALA A 1 187 ? 4.339 -7.992 8.572 1.00 92.75 187 ALA A CA 1
ATOM 1499 C C . ALA A 1 187 ? 4.358 -9.334 7.818 1.00 92.75 187 ALA A C 1
ATOM 1501 O O . ALA A 1 187 ? 3.398 -9.673 7.130 1.00 92.75 187 ALA A O 1
ATOM 1502 N N . CYS A 1 188 ? 5.405 -10.148 7.984 1.00 93.50 188 CYS A N 1
ATOM 1503 C CA . CYS A 1 188 ? 5.490 -11.461 7.339 1.00 93.50 188 CYS A CA 1
ATOM 1504 C C . CYS A 1 188 ? 4.429 -12.443 7.857 1.00 93.50 188 CYS A C 1
ATOM 1506 O O . CYS A 1 188 ? 3.873 -13.216 7.074 1.00 93.50 188 CYS A O 1
ATOM 1508 N N . ARG A 1 189 ? 4.127 -12.431 9.164 1.00 92.75 189 ARG A N 1
ATOM 1509 C CA . ARG A 1 189 ? 3.038 -13.245 9.735 1.00 92.75 189 ARG A CA 1
ATOM 1510 C C . ARG A 1 189 ? 1.683 -12.813 9.185 1.00 92.75 189 ARG A C 1
ATOM 1512 O O . ARG A 1 189 ? 0.900 -13.670 8.777 1.00 92.75 189 ARG A O 1
ATOM 1519 N N . LEU A 1 190 ? 1.447 -11.504 9.115 1.00 92.75 190 LEU A N 1
ATOM 1520 C CA . LEU A 1 190 ? 0.232 -10.936 8.546 1.00 92.75 190 LEU A CA 1
ATOM 1521 C C . LEU A 1 190 ? 0.054 -11.348 7.079 1.00 92.75 190 LEU A C 1
ATOM 1523 O O . LEU A 1 190 ? -0.989 -11.882 6.711 1.00 92.75 190 LEU A O 1
ATOM 1527 N N . VAL A 1 191 ? 1.088 -11.181 6.251 1.00 94.19 191 VAL A N 1
ATOM 1528 C CA . VAL A 1 191 ? 1.034 -11.539 4.825 1.00 94.19 191 VAL A CA 1
ATOM 1529 C C . VAL A 1 191 ? 0.793 -13.030 4.626 1.00 94.19 191 VAL A C 1
ATOM 1531 O O . VAL A 1 191 ? 0.017 -13.396 3.749 1.00 94.19 191 VAL A O 1
ATOM 1534 N N . ARG A 1 192 ? 1.360 -13.903 5.467 1.00 93.06 192 ARG A N 1
ATOM 1535 C CA . ARG A 1 192 ? 1.036 -15.339 5.437 1.00 93.06 192 ARG A CA 1
ATOM 1536 C C . ARG A 1 192 ? -0.430 -15.616 5.757 1.00 93.06 192 ARG A C 1
ATOM 1538 O O . ARG A 1 192 ? -1.056 -16.366 5.015 1.00 93.06 192 ARG A O 1
ATOM 1545 N N . LYS A 1 193 ? -0.979 -14.991 6.805 1.00 92.38 193 LYS A N 1
ATOM 1546 C CA . LYS A 1 193 ? -2.390 -15.141 7.212 1.00 92.38 193 LYS A CA 1
ATOM 1547 C C . LYS A 1 193 ? -3.351 -14.652 6.119 1.00 92.38 193 LYS A C 1
ATOM 1549 O O . LYS A 1 193 ? -4.357 -15.300 5.845 1.00 92.38 193 LYS A O 1
ATOM 1554 N N . ILE A 1 194 ? -3.013 -13.552 5.443 1.00 92.56 194 ILE A N 1
ATOM 1555 C CA . ILE A 1 194 ? -3.776 -13.038 4.295 1.00 92.56 194 ILE A CA 1
ATOM 1556 C C . ILE A 1 194 ? -3.618 -13.959 3.077 1.00 92.56 194 ILE A C 1
ATOM 1558 O O . ILE A 1 194 ? -4.600 -14.283 2.413 1.00 92.56 194 ILE A O 1
ATOM 1562 N N . SER A 1 195 ? -2.396 -14.411 2.777 1.00 91.44 195 SER A N 1
ATOM 1563 C CA . SER A 1 195 ? -2.122 -15.253 1.607 1.00 91.44 195 SER A CA 1
ATOM 1564 C C . SER A 1 195 ? -2.833 -16.607 1.701 1.00 91.44 195 SER A C 1
ATOM 1566 O O . SER A 1 195 ? -3.369 -17.064 0.689 1.00 91.44 195 SER A O 1
ATOM 1568 N N . SER A 1 196 ? -2.947 -17.187 2.907 1.00 89.69 196 SER A N 1
ATOM 1569 C CA . SER A 1 196 ? -3.690 -18.433 3.147 1.00 89.69 196 SER A CA 1
ATOM 1570 C C . SER A 1 196 ? -5.200 -18.320 2.926 1.00 89.69 196 SER A C 1
ATOM 1572 O O . SER A 1 196 ? -5.863 -19.342 2.768 1.00 89.69 196 SER A O 1
ATOM 1574 N N . ASN A 1 197 ? -5.761 -17.107 2.898 1.00 87.19 197 ASN A N 1
ATOM 1575 C CA . ASN A 1 197 ? -7.172 -16.912 2.593 1.00 87.19 197 ASN A CA 1
ATOM 1576 C C . ASN A 1 197 ? -7.407 -17.043 1.076 1.00 87.19 197 ASN A C 1
ATOM 1578 O O . ASN A 1 197 ? -7.155 -16.116 0.303 1.00 87.19 197 ASN A O 1
ATOM 1582 N N . THR A 1 198 ? -7.869 -18.217 0.642 1.00 83.94 198 THR A N 1
ATOM 1583 C CA . THR A 1 198 ? -8.138 -18.535 -0.771 1.00 83.94 198 THR A CA 1
ATOM 1584 C C . THR A 1 198 ? -9.429 -17.918 -1.302 1.00 83.94 198 THR A C 1
ATOM 1586 O O . THR A 1 198 ? -9.592 -17.839 -2.517 1.00 83.94 198 THR A O 1
ATOM 1589 N N . ALA A 1 199 ? -10.320 -17.439 -0.428 1.00 84.94 199 ALA A N 1
ATOM 1590 C CA . ALA A 1 199 ? -11.549 -16.763 -0.837 1.00 84.94 199 ALA A CA 1
ATOM 1591 C C . ALA A 1 199 ? -11.286 -15.360 -1.415 1.00 84.94 199 ALA A C 1
ATOM 1593 O O . ALA A 1 199 ? -12.133 -14.814 -2.117 1.00 84.94 199 ALA A O 1
ATOM 1594 N N . LEU A 1 200 ? -10.113 -14.775 -1.139 1.00 86.94 200 LEU A N 1
ATOM 1595 C CA . LEU A 1 200 ? -9.747 -13.439 -1.600 1.00 86.94 200 LEU A CA 1
ATOM 1596 C C . LEU A 1 200 ? -8.915 -13.479 -2.879 1.00 86.94 200 LEU A C 1
ATOM 1598 O O . LEU A 1 200 ? -7.864 -14.121 -2.949 1.00 86.94 200 LEU A O 1
ATOM 1602 N N . GLY A 1 201 ? -9.344 -12.699 -3.872 1.00 89.44 201 GLY A N 1
ATOM 1603 C CA . GLY A 1 201 ? -8.508 -12.336 -5.014 1.00 89.44 201 GLY A CA 1
ATOM 1604 C C . GLY A 1 201 ? -7.326 -11.451 -4.601 1.00 89.44 201 GLY A C 1
ATOM 1605 O O . GLY A 1 201 ? -7.267 -10.940 -3.482 1.00 89.44 201 GLY A O 1
ATOM 1606 N N . LYS A 1 202 ? -6.375 -11.234 -5.515 1.00 90.50 202 LYS A N 1
ATOM 1607 C CA . LYS A 1 202 ? -5.153 -10.455 -5.237 1.00 90.50 202 LYS A CA 1
ATOM 1608 C C . LYS A 1 202 ? -5.437 -9.013 -4.807 1.00 90.50 202 LYS A C 1
ATOM 1610 O O . LYS A 1 202 ? -4.779 -8.527 -3.892 1.00 90.50 202 LYS A O 1
ATOM 1615 N N . ASP A 1 203 ? -6.432 -8.363 -5.409 1.00 90.38 203 ASP A N 1
ATOM 1616 C CA . ASP A 1 203 ? -6.852 -7.013 -5.009 1.00 90.38 203 ASP A CA 1
ATOM 1617 C C . ASP A 1 203 ? -7.415 -6.997 -3.586 1.00 90.38 203 ASP A C 1
ATOM 1619 O O . ASP A 1 203 ? -6.997 -6.183 -2.768 1.00 90.38 203 ASP A O 1
ATOM 1623 N N . GLY A 1 204 ? -8.279 -7.962 -3.252 1.00 91.06 204 GLY A N 1
ATOM 1624 C CA . GLY A 1 204 ? -8.829 -8.112 -1.903 1.00 91.06 204 GLY A CA 1
ATOM 1625 C C . GLY A 1 204 ? -7.747 -8.386 -0.855 1.00 91.06 204 GLY A C 1
ATOM 1626 O O . GLY A 1 204 ? -7.773 -7.803 0.227 1.00 91.06 204 GLY A O 1
ATOM 1627 N N . LYS A 1 205 ? -6.743 -9.209 -1.190 1.00 93.56 205 LYS A N 1
ATOM 1628 C CA . LYS A 1 205 ? -5.579 -9.449 -0.321 1.00 93.56 205 LYS A CA 1
ATOM 1629 C C . LYS A 1 205 ? -4.765 -8.176 -0.095 1.00 93.56 205 LYS A C 1
ATOM 1631 O O . LYS A 1 205 ? -4.383 -7.893 1.038 1.00 93.56 205 LYS A O 1
ATOM 1636 N N . PHE A 1 206 ? -4.530 -7.387 -1.144 1.00 94.56 206 PHE A N 1
ATOM 1637 C CA . PHE A 1 206 ? -3.820 -6.117 -1.010 1.00 94.56 206 PHE A CA 1
ATOM 1638 C C . PHE A 1 206 ? -4.611 -5.089 -0.197 1.00 94.56 206 PHE A C 1
ATOM 1640 O O . PHE A 1 206 ? -4.050 -4.465 0.699 1.00 94.56 206 PHE A O 1
ATOM 1647 N N . GLN A 1 207 ? -5.913 -4.953 -0.452 1.00 93.69 207 GLN A N 1
ATOM 1648 C CA . GLN A 1 207 ? -6.796 -4.101 0.340 1.00 93.69 207 GLN A CA 1
ATOM 1649 C C . GLN A 1 207 ? -6.737 -4.476 1.822 1.00 93.69 207 GLN A C 1
ATOM 1651 O O . GLN A 1 207 ? -6.508 -3.613 2.667 1.00 93.69 207 GLN A O 1
ATOM 1656 N N . LEU A 1 208 ? -6.877 -5.766 2.131 1.00 93.50 208 LEU A N 1
ATOM 1657 C CA . LEU A 1 208 ? -6.807 -6.270 3.497 1.00 93.50 208 LEU A CA 1
ATOM 1658 C C . LEU A 1 208 ? -5.451 -5.973 4.148 1.00 93.50 208 LEU A C 1
ATOM 1660 O O . LEU A 1 208 ? -5.392 -5.560 5.304 1.00 93.50 208 LEU A O 1
ATOM 1664 N N . PHE A 1 209 ? -4.364 -6.121 3.394 1.00 95.50 209 PHE A N 1
ATOM 1665 C CA . PHE A 1 209 ? -3.027 -5.779 3.863 1.00 95.50 209 PHE A CA 1
ATOM 1666 C C . PHE A 1 209 ? -2.893 -4.299 4.220 1.00 95.50 209 PHE A C 1
ATOM 1668 O O . PHE A 1 209 ? -2.409 -3.993 5.307 1.00 95.50 209 PHE A O 1
ATOM 1675 N N . ILE A 1 210 ? -3.352 -3.380 3.366 1.00 95.62 210 ILE A N 1
ATOM 1676 C CA . ILE A 1 210 ? -3.314 -1.942 3.668 1.00 95.62 210 ILE A CA 1
ATOM 1677 C C . ILE A 1 210 ? -4.157 -1.630 4.908 1.00 95.62 210 ILE A C 1
ATOM 1679 O O . ILE A 1 210 ? -3.672 -0.970 5.821 1.00 95.62 210 ILE A O 1
ATOM 1683 N N . LEU A 1 211 ? -5.380 -2.157 4.988 1.00 93.81 211 LEU A N 1
ATOM 1684 C CA . LEU A 1 211 ? -6.275 -1.922 6.122 1.00 93.81 211 LEU A CA 1
ATOM 1685 C C . LEU A 1 211 ? -5.670 -2.388 7.451 1.00 93.81 211 LEU A C 1
ATOM 1687 O O . LEU A 1 211 ? -5.635 -1.622 8.413 1.00 93.81 211 LEU A O 1
ATOM 1691 N N . VAL A 1 212 ? -5.157 -3.619 7.503 1.00 93.12 212 VAL A N 1
ATOM 1692 C CA . VAL A 1 212 ? -4.590 -4.175 8.739 1.00 93.12 212 VAL A CA 1
ATOM 1693 C C . VAL A 1 212 ? -3.265 -3.502 9.098 1.00 93.12 212 VAL A C 1
ATOM 1695 O O . VAL A 1 212 ? -3.033 -3.198 10.261 1.00 93.12 212 VAL A O 1
ATOM 1698 N N . THR A 1 213 ? -2.405 -3.190 8.126 1.00 94.00 213 THR A N 1
ATOM 1699 C CA . THR A 1 213 ? -1.126 -2.516 8.421 1.00 94.00 213 THR A CA 1
ATOM 1700 C C . THR A 1 213 ? -1.287 -1.057 8.850 1.00 94.00 213 THR A C 1
ATOM 1702 O O . THR A 1 213 ? -0.453 -0.575 9.618 1.00 94.00 213 THR A O 1
ATOM 1705 N N . VAL A 1 214 ? -2.333 -0.357 8.393 1.00 93.75 214 VAL A N 1
ATOM 1706 C CA . VAL A 1 214 ? -2.706 0.975 8.904 1.00 93.75 214 VAL A CA 1
ATOM 1707 C C . VAL A 1 214 ? -3.272 0.864 10.317 1.00 93.75 214 VAL A C 1
ATOM 1709 O O . VAL A 1 214 ? -2.825 1.596 11.198 1.00 93.75 214 VAL A O 1
ATOM 1712 N N . ARG A 1 215 ? -4.188 -0.088 10.550 1.00 92.06 215 ARG A N 1
ATOM 1713 C CA . ARG A 1 215 ? -4.761 -0.368 11.875 1.00 92.06 215 ARG A CA 1
ATOM 1714 C C . ARG A 1 215 ? -3.691 -0.676 12.917 1.00 92.06 215 ARG A C 1
ATOM 1716 O O . ARG A 1 215 ? -3.759 -0.161 14.024 1.00 92.06 215 ARG A O 1
ATOM 1723 N N . ASP A 1 216 ? -2.711 -1.494 12.548 1.00 92.69 216 ASP A N 1
ATOM 1724 C CA . ASP A 1 216 ? -1.634 -1.928 13.438 1.00 92.69 216 ASP A CA 1
ATOM 1725 C C . ASP A 1 216 ? -0.481 -0.903 13.522 1.00 92.69 216 ASP A C 1
ATOM 1727 O O . ASP A 1 216 ? 0.516 -1.161 14.193 1.00 92.69 216 ASP A O 1
ATOM 1731 N N . HIS A 1 217 ? -0.571 0.240 12.827 1.00 93.62 217 HIS A N 1
ATOM 1732 C CA . HIS A 1 217 ? 0.464 1.291 12.776 1.00 93.62 217 HIS A CA 1
ATOM 1733 C C . HIS A 1 217 ? 1.825 0.830 12.235 1.00 93.62 217 HIS A C 1
ATOM 1735 O O . HIS A 1 217 ? 2.876 1.406 12.525 1.00 93.62 217 HIS A O 1
ATOM 1741 N N . VAL A 1 218 ? 1.812 -0.214 11.407 1.00 93.69 218 VAL A N 1
ATOM 1742 C CA . VAL A 1 218 ? 3.011 -0.864 10.863 1.00 93.69 218 VAL A CA 1
ATOM 1743 C C . VAL A 1 218 ? 3.402 -0.271 9.511 1.00 93.69 218 VAL A C 1
ATOM 1745 O O . VAL A 1 218 ? 4.584 -0.252 9.170 1.00 93.69 218 VAL A O 1
ATOM 1748 N N . LEU A 1 219 ? 2.436 0.228 8.732 1.00 94.19 219 LEU A N 1
ATOM 1749 C CA . LEU A 1 219 ? 2.648 0.567 7.321 1.00 94.19 219 LEU A CA 1
ATOM 1750 C C . LEU A 1 219 ? 3.724 1.644 7.101 1.00 94.19 219 LEU A C 1
ATOM 1752 O O . LEU A 1 219 ? 4.584 1.482 6.236 1.00 94.19 219 LEU A O 1
ATOM 1756 N N . SER A 1 220 ? 3.715 2.715 7.899 1.00 94.06 220 SER A N 1
ATOM 1757 C CA . SER A 1 220 ? 4.661 3.836 7.771 1.00 94.06 220 SER A CA 1
ATOM 1758 C C . SER A 1 220 ? 6.115 3.421 8.027 1.00 94.06 220 SER A C 1
ATOM 1760 O O . SER A 1 220 ? 7.009 3.853 7.300 1.00 94.06 220 SER A O 1
ATOM 1762 N N . GLY A 1 221 ? 6.353 2.543 9.007 1.00 93.00 221 GLY A N 1
ATOM 1763 C CA . GLY A 1 221 ? 7.677 1.985 9.301 1.00 93.00 221 GLY A CA 1
ATOM 1764 C C . GLY A 1 221 ? 8.089 0.850 8.358 1.00 93.00 221 GLY A C 1
ATOM 1765 O O . GLY A 1 221 ? 9.276 0.661 8.094 1.00 93.00 221 GLY A O 1
ATOM 1766 N N . LEU A 1 222 ? 7.120 0.109 7.817 1.00 94.75 222 LEU A N 1
ATOM 1767 C CA . LEU A 1 222 ? 7.367 -1.000 6.900 1.00 94.75 222 LEU A CA 1
ATOM 1768 C C . LEU A 1 222 ? 7.811 -0.514 5.514 1.00 94.75 222 LEU A C 1
ATOM 1770 O O . LEU A 1 222 ? 8.716 -1.104 4.932 1.00 94.75 222 LEU A O 1
ATOM 1774 N N . LEU A 1 223 ? 7.225 0.567 4.991 1.00 95.00 223 LEU A N 1
ATOM 1775 C CA . LEU A 1 223 ? 7.509 1.069 3.640 1.00 95.00 223 LEU A CA 1
ATOM 1776 C C . LEU A 1 223 ? 9.004 1.342 3.371 1.00 95.00 223 LEU A C 1
ATOM 1778 O O . LEU A 1 223 ? 9.504 0.850 2.356 1.00 95.00 223 LEU A O 1
ATOM 1782 N N . PRO A 1 224 ? 9.761 2.034 4.250 1.00 94.38 224 PRO A N 1
ATOM 1783 C CA . PRO A 1 224 ? 11.207 2.184 4.082 1.00 94.38 224 PRO A CA 1
ATOM 1784 C C . PRO A 1 224 ? 11.970 0.857 4.044 1.00 94.38 224 PRO A C 1
ATOM 1786 O O . PRO A 1 224 ? 12.919 0.709 3.275 1.00 94.38 224 PRO A O 1
ATOM 1789 N N . LEU A 1 225 ? 11.542 -0.128 4.837 1.00 93.12 225 LEU A N 1
ATOM 1790 C CA . LEU A 1 225 ? 12.158 -1.455 4.847 1.00 93.12 225 LEU A CA 1
ATOM 1791 C C . LEU A 1 225 ? 11.880 -2.193 3.537 1.00 93.12 225 LEU A C 1
ATOM 1793 O O . LEU A 1 225 ? 12.775 -2.835 2.994 1.00 93.12 225 LEU A O 1
ATOM 1797 N N . MET A 1 226 ? 10.657 -2.085 3.011 1.00 93.94 226 MET A N 1
ATOM 1798 C CA . MET A 1 226 ? 10.291 -2.667 1.718 1.00 93.94 226 MET A CA 1
ATOM 1799 C C . MET A 1 226 ? 11.108 -2.032 0.589 1.00 93.94 226 MET A C 1
ATOM 1801 O O . MET A 1 226 ? 11.665 -2.745 -0.248 1.00 93.94 226 MET A O 1
ATOM 1805 N N . ALA A 1 227 ? 11.249 -0.705 0.602 1.00 92.88 227 ALA A N 1
ATOM 1806 C CA . ALA A 1 227 ? 12.036 0.048 -0.369 1.00 92.88 227 ALA A CA 1
ATOM 1807 C C . ALA A 1 227 ? 13.516 -0.371 -0.408 1.00 92.88 227 ALA A C 1
ATOM 1809 O O . ALA A 1 227 ? 14.102 -0.431 -1.485 1.00 92.88 227 ALA A O 1
ATOM 1810 N N . TRP A 1 228 ? 14.097 -0.722 0.745 1.00 91.12 228 TRP A N 1
ATOM 1811 C CA . TRP A 1 228 ? 15.489 -1.170 0.849 1.00 91.12 228 TRP A CA 1
ATOM 1812 C C . TRP A 1 228 ? 15.746 -2.558 0.236 1.00 91.12 228 TRP A C 1
ATOM 1814 O O . TRP A 1 228 ? 16.891 -2.920 -0.036 1.00 91.12 228 TRP A O 1
ATOM 1824 N N . THR A 1 229 ? 14.702 -3.357 -0.001 1.00 91.12 229 THR A N 1
ATOM 1825 C CA . THR A 1 229 ? 14.878 -4.712 -0.535 1.00 91.12 229 THR A CA 1
ATOM 1826 C C . THR A 1 229 ? 15.352 -4.708 -1.998 1.00 91.12 229 THR A C 1
ATOM 1828 O O . THR A 1 229 ? 14.890 -3.895 -2.806 1.00 91.12 229 THR A O 1
ATOM 1831 N N . PRO A 1 230 ? 16.197 -5.675 -2.408 1.00 89.25 230 PRO A N 1
ATOM 1832 C CA . PRO A 1 230 ? 16.603 -5.821 -3.809 1.00 89.25 230 PRO A CA 1
ATOM 1833 C C . PRO A 1 230 ? 15.414 -6.136 -4.728 1.00 89.25 230 PRO A C 1
ATOM 1835 O O . PRO A 1 230 ? 15.442 -5.822 -5.915 1.00 89.25 230 PRO A O 1
ATOM 1838 N N . VAL A 1 231 ? 14.341 -6.710 -4.175 1.00 90.38 231 VAL A N 1
ATOM 1839 C CA . VAL A 1 231 ? 13.076 -6.969 -4.873 1.00 90.38 231 VAL A CA 1
ATOM 1840 C C . VAL A 1 231 ? 12.467 -5.669 -5.408 1.00 90.38 231 VAL A C 1
ATOM 1842 O O . VAL A 1 231 ? 12.003 -5.637 -6.547 1.00 90.38 231 VAL A O 1
ATOM 1845 N N . THR A 1 232 ? 12.512 -4.582 -4.632 1.00 90.50 232 THR A N 1
ATOM 1846 C CA . THR A 1 232 ? 12.031 -3.263 -5.073 1.00 90.50 232 THR A CA 1
ATOM 1847 C C . THR A 1 232 ? 12.866 -2.721 -6.224 1.00 90.50 232 THR A C 1
ATOM 1849 O O . THR A 1 232 ? 12.304 -2.257 -7.213 1.00 90.50 232 THR A O 1
ATOM 1852 N N . ALA A 1 233 ? 14.193 -2.839 -6.142 1.00 89.25 233 ALA A N 1
ATOM 1853 C CA . ALA A 1 233 ? 15.094 -2.395 -7.206 1.00 89.25 233 ALA A CA 1
ATOM 1854 C C . ALA A 1 233 ? 14.901 -3.170 -8.525 1.00 89.25 233 ALA A C 1
ATOM 1856 O O . ALA A 1 233 ? 15.190 -2.640 -9.593 1.00 89.25 233 ALA A O 1
ATOM 1857 N N . GLN A 1 234 ? 14.406 -4.410 -8.459 1.00 87.81 234 GLN A N 1
ATOM 1858 C CA . GLN A 1 234 ? 14.107 -5.234 -9.635 1.00 87.81 234 GLN A CA 1
ATOM 1859 C C . GLN A 1 234 ? 12.711 -4.984 -10.219 1.00 87.81 234 GLN A C 1
ATOM 1861 O O . GLN A 1 234 ? 12.502 -5.210 -11.404 1.00 87.81 234 GLN A O 1
ATOM 1866 N N . LEU A 1 235 ? 11.737 -4.596 -9.390 1.00 86.31 235 LEU A N 1
ATOM 1867 C CA . LEU A 1 235 ? 10.330 -4.490 -9.799 1.00 86.31 235 LEU A CA 1
ATOM 1868 C C . LEU A 1 235 ? 9.874 -3.067 -10.098 1.00 86.31 235 LEU A C 1
ATOM 1870 O O . LEU A 1 235 ? 8.824 -2.897 -10.713 1.00 86.31 235 LEU A O 1
ATOM 1874 N N . TYR A 1 236 ? 10.620 -2.063 -9.653 1.00 87.44 236 TYR A N 1
ATOM 1875 C CA . TYR A 1 236 ? 10.300 -0.661 -9.870 1.00 87.44 236 TYR A CA 1
ATOM 1876 C C . TYR A 1 236 ? 11.413 0.021 -10.650 1.00 87.44 236 TYR A C 1
ATOM 1878 O O . TYR A 1 236 ? 12.594 -0.184 -10.368 1.00 87.44 236 TYR A O 1
ATOM 1886 N N . ASP A 1 237 ? 11.020 0.877 -11.580 1.00 83.69 237 ASP A N 1
ATOM 1887 C CA . ASP A 1 237 ? 11.887 1.836 -12.243 1.00 83.69 237 ASP A CA 1
ATOM 1888 C C . ASP A 1 237 ? 11.845 3.181 -11.495 1.00 83.69 237 ASP A C 1
ATOM 1890 O O . ASP A 1 237 ? 11.023 3.423 -10.601 1.00 83.69 237 ASP A O 1
ATOM 1894 N N . GLU A 1 238 ? 12.774 4.071 -11.831 1.00 78.56 238 GLU A N 1
ATOM 1895 C CA . GLU A 1 238 ? 12.733 5.465 -11.395 1.00 78.56 238 GLU A CA 1
ATOM 1896 C C . GLU A 1 238 ? 12.158 6.335 -12.520 1.00 78.56 238 GLU A C 1
ATOM 1898 O O . GLU A 1 238 ? 12.605 6.213 -13.663 1.00 78.56 238 GLU A O 1
ATOM 1903 N N . PRO A 1 239 ? 11.187 7.224 -12.228 1.00 81.69 239 PRO A N 1
ATOM 1904 C CA . PRO A 1 239 ? 10.687 7.602 -10.897 1.00 81.69 239 PRO A CA 1
ATOM 1905 C C . PRO A 1 239 ? 9.581 6.674 -10.342 1.00 81.69 239 PRO A C 1
ATOM 1907 O O . PRO A 1 239 ? 8.616 6.369 -11.037 1.00 81.69 239 PRO A O 1
ATOM 1910 N N . SER A 1 240 ? 9.653 6.317 -9.051 1.00 89.06 240 SER A N 1
ATOM 1911 C CA . SER A 1 240 ? 8.594 5.593 -8.312 1.00 89.06 240 SER A CA 1
ATOM 1912 C C . SER A 1 240 ? 8.531 6.035 -6.846 1.00 89.06 240 SER A C 1
ATOM 1914 O O . SER A 1 240 ? 9.505 6.559 -6.310 1.00 89.06 240 SER A O 1
ATOM 1916 N N . PHE A 1 241 ? 7.403 5.818 -6.159 1.00 90.38 241 PHE A N 1
ATOM 1917 C CA . PHE A 1 241 ? 7.292 6.194 -4.739 1.00 90.38 241 PHE A CA 1
ATOM 1918 C C . PHE A 1 241 ? 8.270 5.426 -3.849 1.00 90.38 241 PHE A C 1
ATOM 1920 O O . PHE A 1 241 ? 8.800 5.994 -2.901 1.00 90.38 241 PHE A O 1
ATOM 1927 N N . LEU A 1 242 ? 8.520 4.153 -4.164 1.00 91.25 242 LEU A N 1
ATOM 1928 C CA . LEU A 1 242 ? 9.347 3.274 -3.341 1.00 91.25 242 LEU A CA 1
ATOM 1929 C C . LEU A 1 242 ? 10.846 3.434 -3.615 1.00 91.25 242 LEU A C 1
ATOM 1931 O O . LEU A 1 242 ? 11.638 3.218 -2.706 1.00 91.25 242 LEU A O 1
ATOM 1935 N N . ARG A 1 243 ? 11.255 3.835 -4.827 1.00 91.38 243 ARG A N 1
ATOM 1936 C CA . ARG A 1 243 ? 12.680 4.054 -5.140 1.00 91.38 243 ARG A CA 1
ATOM 1937 C C . ARG A 1 243 ? 13.141 5.481 -4.923 1.00 91.38 243 ARG A C 1
ATOM 1939 O O . ARG A 1 243 ? 14.310 5.707 -4.640 1.00 91.38 243 ARG A O 1
ATOM 1946 N N . THR A 1 244 ? 12.248 6.453 -5.067 1.00 91.94 244 THR A N 1
ATOM 1947 C CA . THR A 1 244 ? 12.610 7.864 -4.972 1.00 91.94 244 THR A CA 1
ATOM 1948 C C . THR A 1 244 ? 12.566 8.336 -3.506 1.00 91.94 244 THR A C 1
ATOM 1950 O O . THR A 1 244 ? 11.471 8.456 -2.948 1.00 91.94 244 THR A O 1
ATOM 1953 N N . PRO A 1 245 ? 13.709 8.679 -2.867 1.00 91.31 245 PRO A N 1
ATOM 1954 C CA . PRO A 1 245 ? 13.772 8.884 -1.413 1.00 91.31 245 PRO A CA 1
ATOM 1955 C C . PRO A 1 245 ? 12.854 9.987 -0.873 1.00 91.31 245 PRO A C 1
ATOM 1957 O O . PRO A 1 245 ? 12.284 9.846 0.211 1.00 91.31 245 PRO A O 1
ATOM 1960 N N . HIS A 1 246 ? 12.672 11.080 -1.623 1.00 92.75 246 HIS A N 1
ATOM 1961 C CA . HIS A 1 246 ? 11.793 12.176 -1.206 1.00 92.75 246 HIS A CA 1
ATOM 1962 C C . HIS A 1 246 ? 10.313 11.765 -1.215 1.00 92.75 246 HIS A C 1
ATOM 1964 O O . HIS A 1 246 ? 9.588 12.091 -0.277 1.00 92.75 246 HIS A O 1
ATOM 1970 N N . ASN A 1 247 ? 9.878 10.994 -2.218 1.00 92.31 247 ASN A N 1
ATOM 1971 C CA . ASN A 1 247 ? 8.505 10.491 -2.315 1.00 92.31 247 ASN A CA 1
ATOM 1972 C C . ASN A 1 247 ? 8.217 9.453 -1.233 1.00 92.31 247 ASN A C 1
ATOM 1974 O O . ASN A 1 247 ? 7.162 9.502 -0.604 1.00 92.31 247 ASN A O 1
ATOM 1978 N N . LEU A 1 248 ? 9.176 8.563 -0.975 1.00 94.00 248 LEU A N 1
ATOM 1979 C CA . LEU A 1 248 ? 9.088 7.582 0.100 1.00 94.00 248 LEU A CA 1
ATOM 1980 C C . LEU A 1 248 ? 8.978 8.259 1.468 1.00 94.00 248 LEU A C 1
ATOM 1982 O O . LEU A 1 248 ? 8.135 7.889 2.279 1.00 94.00 248 LEU A O 1
ATOM 1986 N N . THR A 1 249 ? 9.801 9.283 1.711 1.00 94.62 249 THR A N 1
ATOM 1987 C CA . THR A 1 249 ? 9.769 10.049 2.964 1.00 94.62 249 THR A CA 1
ATOM 1988 C C . THR A 1 249 ? 8.442 10.786 3.129 1.00 94.62 249 THR A C 1
ATOM 1990 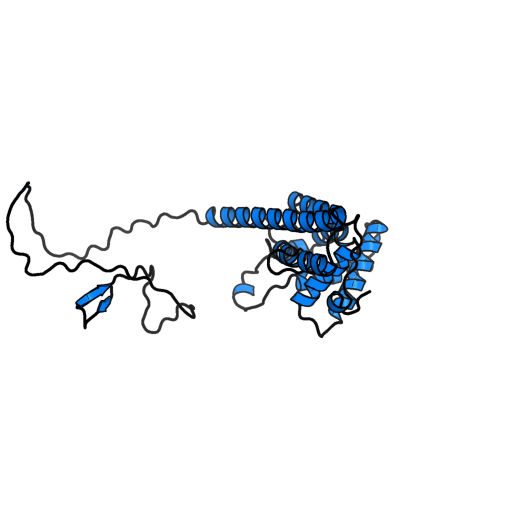O O . THR A 1 249 ? 7.882 10.788 4.221 1.00 94.62 249 THR A O 1
ATOM 1993 N N . TYR A 1 250 ? 7.919 11.394 2.060 1.00 94.62 250 TYR A N 1
ATOM 1994 C CA . TYR A 1 250 ? 6.605 12.039 2.063 1.00 94.62 250 TYR A CA 1
ATOM 1995 C C . TYR A 1 250 ? 5.485 11.046 2.401 1.00 94.62 250 TYR A C 1
ATOM 1997 O O . TYR A 1 250 ? 4.715 11.283 3.330 1.00 94.62 250 TYR A O 1
ATOM 2005 N N . LEU A 1 251 ? 5.451 9.904 1.708 1.00 94.94 251 LEU A N 1
ATOM 2006 C CA . LEU A 1 251 ? 4.483 8.831 1.933 1.00 94.94 251 LEU A CA 1
ATOM 2007 C C . LEU A 1 251 ? 4.545 8.305 3.375 1.00 94.94 251 LEU A C 1
ATOM 2009 O O . LEU A 1 251 ? 3.521 8.226 4.049 1.00 94.94 251 LEU A O 1
ATOM 2013 N N . ALA A 1 252 ? 5.743 7.984 3.871 1.00 94.56 252 ALA A N 1
ATOM 2014 C CA . ALA A 1 252 ? 5.929 7.472 5.225 1.00 94.56 252 ALA A CA 1
ATOM 2015 C C . ALA A 1 252 ? 5.503 8.496 6.288 1.00 94.56 252 ALA A C 1
ATOM 2017 O O . ALA A 1 252 ? 4.850 8.120 7.258 1.00 94.56 252 ALA A O 1
ATOM 2018 N N . LYS A 1 253 ? 5.812 9.787 6.091 1.00 95.12 253 LYS A N 1
ATOM 2019 C CA . LYS A 1 253 ? 5.396 10.864 7.002 1.00 95.12 253 LYS A CA 1
ATOM 2020 C C . LYS A 1 253 ? 3.879 11.038 7.039 1.00 95.12 253 LYS A C 1
ATOM 2022 O O . LYS A 1 253 ? 3.319 11.101 8.129 1.00 95.12 253 LYS A O 1
ATOM 2027 N N . LEU A 1 254 ? 3.213 11.059 5.884 1.00 94.62 254 LEU A N 1
ATOM 2028 C CA . LEU A 1 254 ? 1.749 11.132 5.829 1.00 94.62 254 LEU A CA 1
ATOM 2029 C C . LEU A 1 254 ? 1.085 9.931 6.501 1.00 94.62 254 LEU A C 1
ATOM 2031 O O . LEU A 1 254 ? 0.121 10.084 7.234 1.00 94.62 254 LEU A O 1
ATOM 2035 N N . LEU A 1 255 ? 1.610 8.725 6.299 1.00 94.62 255 LEU A N 1
ATOM 2036 C CA . LEU A 1 255 ? 1.059 7.550 6.970 1.00 94.62 255 LEU A CA 1
ATOM 2037 C C . LEU A 1 255 ? 1.388 7.546 8.465 1.00 94.62 255 LEU A C 1
ATOM 2039 O O . LEU A 1 255 ? 0.599 7.049 9.258 1.00 94.62 255 LEU A O 1
ATOM 2043 N N . SER A 1 256 ? 2.517 8.130 8.875 1.00 94.06 256 SER A N 1
ATOM 2044 C CA . SER A 1 256 ? 2.860 8.260 10.292 1.00 94.06 256 SER A CA 1
ATOM 2045 C C . SER A 1 256 ? 1.929 9.204 11.050 1.00 94.06 256 SER A C 1
ATOM 2047 O O . SER A 1 256 ? 1.703 8.963 12.230 1.00 94.06 256 SER A O 1
ATOM 2049 N N . SER A 1 257 ? 1.321 10.208 10.398 1.00 94.38 257 SER A N 1
ATOM 2050 C CA . SER A 1 257 ? 0.300 11.034 11.059 1.00 94.38 257 SER A CA 1
ATOM 2051 C C . SER A 1 257 ? -0.983 10.257 11.345 1.00 94.38 257 SER A C 1
ATOM 2053 O O . SER A 1 257 ? -1.785 10.697 12.149 1.00 94.38 257 SER A O 1
ATOM 2055 N N . LEU A 1 258 ? -1.192 9.094 10.719 1.00 92.62 258 LEU A N 1
ATOM 2056 C CA . LEU A 1 258 ? -2.312 8.218 11.061 1.00 92.62 258 LEU A CA 1
ATOM 2057 C C . LEU A 1 258 ? -2.028 7.332 12.281 1.00 92.62 258 LEU A C 1
ATOM 2059 O O . LEU A 1 258 ? -2.960 6.748 12.826 1.00 92.62 258 LEU A O 1
ATOM 2063 N N . ASN A 1 259 ? -0.771 7.228 12.728 1.00 92.25 259 ASN A N 1
ATOM 2064 C CA . ASN A 1 259 ? -0.389 6.327 13.819 1.00 92.25 259 ASN A CA 1
ATOM 2065 C C . ASN A 1 259 ? -0.901 6.767 15.200 1.00 92.25 259 ASN A C 1
ATOM 2067 O O . ASN A 1 259 ? -0.820 5.991 16.147 1.00 92.25 259 ASN A O 1
ATOM 2071 N N . GLU A 1 260 ? -1.393 7.999 15.337 1.00 90.62 260 GLU A N 1
ATOM 2072 C CA . GLU A 1 260 ? -1.984 8.489 16.587 1.00 90.62 260 GLU A CA 1
ATOM 2073 C C . GLU A 1 260 ? -3.443 8.035 16.788 1.00 90.62 260 GLU A C 1
ATOM 2075 O O . GLU A 1 260 ? -3.955 8.094 17.906 1.00 90.62 260 GLU A O 1
ATOM 2080 N N . PHE A 1 261 ? -4.114 7.556 15.734 1.00 89.69 261 PHE A N 1
ATOM 2081 C CA . PHE A 1 261 ? -5.540 7.222 15.763 1.00 89.69 261 PHE A CA 1
ATOM 2082 C C . PHE A 1 261 ? -5.785 5.720 15.808 1.00 89.69 261 PHE A C 1
ATOM 2084 O O . PHE A 1 261 ? -5.200 4.969 15.042 1.00 89.69 261 PHE A O 1
ATOM 2091 N N . GLN A 1 262 ? -6.736 5.266 16.622 1.00 86.44 262 GLN A N 1
ATOM 2092 C CA . GLN A 1 262 ? -7.114 3.852 16.660 1.00 86.44 262 GLN A CA 1
ATOM 2093 C C . GLN A 1 262 ? -8.179 3.518 15.609 1.00 86.44 262 GLN A C 1
ATOM 2095 O O . GLN A 1 262 ? -9.303 4.022 15.653 1.00 86.44 262 GLN A O 1
ATOM 2100 N N . PHE A 1 263 ? -7.855 2.607 14.691 1.00 85.62 263 PHE A N 1
ATOM 2101 C CA . PHE A 1 263 ? -8.779 2.162 13.647 1.00 85.62 263 PHE A CA 1
ATOM 2102 C C . PHE A 1 263 ? -9.624 0.973 14.120 1.00 85.62 263 PHE A C 1
ATOM 2104 O O . PHE A 1 263 ? -9.167 -0.167 14.159 1.00 85.62 263 PHE A O 1
ATOM 2111 N N . ASN A 1 264 ? -10.899 1.215 14.418 1.00 81.88 264 ASN A N 1
ATOM 2112 C CA . ASN A 1 264 ? -11.856 0.153 14.740 1.00 81.88 264 ASN A CA 1
ATOM 2113 C C . ASN A 1 264 ? -12.535 -0.364 13.462 1.00 81.88 264 ASN A C 1
ATOM 2115 O O . ASN A 1 264 ? -13.621 0.090 13.104 1.00 81.88 264 ASN A O 1
ATOM 2119 N N . LEU A 1 265 ? -11.875 -1.290 12.759 1.00 82.81 265 LEU A N 1
ATOM 2120 C CA . LEU A 1 265 ? -12.363 -1.859 11.497 1.00 82.81 265 LEU A CA 1
ATOM 2121 C C . LEU A 1 265 ? -13.416 -2.958 11.714 1.00 82.81 265 LEU A C 1
ATOM 2123 O O . LEU A 1 265 ? -13.333 -3.745 12.657 1.00 82.81 265 LEU A O 1
ATOM 2127 N N . GLU A 1 266 ? -14.394 -3.046 10.811 1.00 79.25 266 GLU A N 1
ATOM 2128 C CA . GLU A 1 266 ? -15.403 -4.109 10.833 1.00 79.25 266 GLU A CA 1
ATOM 2129 C C . GLU A 1 266 ? -14.789 -5.484 10.523 1.00 79.25 266 GLU A C 1
ATOM 2131 O O . GLU A 1 266 ? -13.938 -5.621 9.643 1.00 79.25 266 GLU A O 1
ATOM 2136 N N . LYS A 1 267 ? -15.279 -6.539 11.188 1.00 79.19 267 LYS A N 1
ATOM 2137 C CA . LYS A 1 267 ? -14.812 -7.922 10.961 1.00 79.19 267 LYS A CA 1
ATOM 2138 C C . LYS A 1 267 ? -15.056 -8.420 9.531 1.00 79.19 267 LYS A C 1
ATOM 2140 O O . LYS A 1 267 ? -14.335 -9.294 9.058 1.00 79.19 267 LYS A O 1
ATOM 2145 N N . SER A 1 268 ? -16.060 -7.859 8.856 1.00 76.69 268 SER A N 1
ATOM 2146 C CA . SER A 1 268 ? -16.364 -8.064 7.434 1.00 76.69 268 SER A CA 1
ATOM 2147 C C . SER A 1 268 ? -15.231 -7.570 6.529 1.00 76.69 268 SER A C 1
ATOM 2149 O O . SER A 1 268 ? -14.904 -8.230 5.548 1.00 76.69 268 SER A O 1
ATOM 2151 N N . LEU A 1 269 ? -14.601 -6.444 6.877 1.00 74.81 269 LEU A N 1
ATOM 2152 C CA . LEU A 1 269 ? -13.486 -5.853 6.133 1.00 74.81 269 LEU A CA 1
ATOM 2153 C C . LEU A 1 269 ? -12.167 -6.564 6.419 1.00 74.81 269 LEU A C 1
ATOM 2155 O O . LEU A 1 269 ? -11.332 -6.682 5.525 1.00 74.81 269 LEU A O 1
ATOM 2159 N N . THR A 1 270 ? -11.973 -7.034 7.654 1.00 76.44 270 THR A N 1
ATOM 2160 C CA . THR A 1 270 ? -10.745 -7.732 8.054 1.00 76.44 270 THR A CA 1
ATOM 2161 C C . THR A 1 270 ? -10.794 -9.240 7.813 1.00 76.44 270 THR A C 1
ATOM 2163 O O . THR A 1 270 ? -9.787 -9.914 8.008 1.00 76.44 270 THR A O 1
ATOM 2166 N N . TYR A 1 271 ? -11.937 -9.794 7.392 1.00 74.50 271 TYR A N 1
ATOM 2167 C CA . TYR A 1 271 ? -12.154 -11.238 7.218 1.00 74.50 271 TYR A CA 1
ATOM 2168 C C . TYR A 1 271 ? -11.768 -12.064 8.461 1.00 74.50 271 TYR A C 1
ATOM 2170 O O . TYR A 1 271 ? -11.245 -13.172 8.348 1.00 74.50 271 TYR A O 1
ATOM 2178 N N . GLY A 1 272 ? -11.984 -11.508 9.659 1.00 63.41 272 GLY A N 1
ATOM 2179 C CA . GLY A 1 272 ? -11.595 -12.144 10.926 1.00 63.41 272 GLY A CA 1
ATOM 2180 C C . GLY A 1 272 ? -10.082 -12.176 11.187 1.00 63.41 272 GLY A C 1
ATOM 2181 O O . GLY A 1 272 ? -9.619 -12.896 12.072 1.00 63.41 272 GLY A O 1
ATOM 2182 N N . ILE A 1 273 ? -9.291 -11.412 10.426 1.00 69.88 273 ILE A N 1
ATOM 2183 C CA . ILE A 1 273 ? -7.883 -11.173 10.733 1.00 69.88 273 ILE A CA 1
ATOM 2184 C C . ILE A 1 273 ? -7.799 -10.138 11.857 1.00 69.88 273 ILE A C 1
ATOM 2186 O O . ILE A 1 273 ? -7.736 -8.927 11.631 1.00 69.88 273 ILE A O 1
ATOM 2190 N N . ASP A 1 274 ? -7.809 -10.659 13.080 1.00 57.94 274 ASP A N 1
ATOM 2191 C CA . ASP A 1 274 ? -7.323 -9.955 14.267 1.00 57.94 274 ASP A CA 1
ATOM 2192 C C . ASP A 1 274 ? -5.793 -9.882 14.252 1.00 57.94 274 ASP A C 1
ATOM 2194 O O . ASP A 1 274 ? -5.148 -10.904 13.882 1.00 57.94 274 ASP A O 1
#

Sequence (274 aa):
MVRNEVTAQTYRFNCGRWFGRGVDDGSLERLLVAEILPQVDPDAEVLANGMIERSSKAHSRSRTPPRARSPSTARSESTNSKSRTRLTEIQQQLGEAVNAIVKHFYCGVGARSELTQLLCAPERGLVSVMVAVFLYGRQDSIWSARFFKQHYPWDYVEKVCAWFFELIRMEDAKKLTREQRSLISHACRLVRKISSNTALGKDGKFQLFILVTVRDHVLSGLLPLMAWTPVTAQLYDEPSFLRTPHNLTYLAKLLSSLNEFQFNLEKSLTYGID

InterPro domains:
  IPR001024 PLAT/LH2 domain [PS50095] (1-33)
  IPR004012 RUN domain [PF02759] (128-268)
  IPR004012 RUN domain [PS50826] (117-270)
  IPR004012 RUN domain [SM00593] (206-268)
  IPR037213 RUN domain superfamily [G3DSA:1.20.58.900] (78-269)
  IPR037213 RUN domain superfamily [SSF140741] (87-266)
  IPR047278 DENN domain-containing protein 5A/B [PTHR46070] (1-274)

Secondary structure (DSSP, 8-state):
-EE-TTT--EEEE--SS---TT---S-S----PEEEPPP--TT-------------------------------TTHHHHHHHHHHHHHHHHHHHHHHHHHHHHHHH----HHHHHHHHH-TTTSHHHHHHHHHHTTB---TTGGGTT----HHHHHHHHHHHHHHHHHSGGGGGS-HHHHHHHHHHHHHHHHHHT-TTS-HHHHHHHHHHHHHHTT-HHHHHHHHHHSHHHHHHBPSS-TTTSHHHHHHHHHHHHTTTTS-----HHHHTT--

Radius of gyration: 29.46 Å; chains: 1; bounding box: 52×60×84 Å

pLDDT: mean 76.73, std 19.69, range [27.94, 95.62]

Foldseek 3Di:
DDADPVVRWDWDWPPVDDDDDVDDPPDPDDDTDTDTDDDDDPPPDDDDDDDDDDDDDDDDDDDDDPPPVPPPPPPPVPVVVVLVVLLVVLLVLLLVLLVLLVCCQVVVPDDLVVNCCSQPPPPRHNLNSVQSQLPRQWDPDPVVVVPVDDDFSLVLLVVLLVVLVVCCVDPVVVVDDPVRNVLSVVSSVLNVVLVVPPVDDRSLSSSLSVLVCLQVVSVLVVLQVSLPDVSVVVGGDPPHCSPPVVSNNSSSVSSNVSSVDHRPDDCVSNVVVD

Organism: Toxocara canis (NCBI:txid6265)